Protein AF-0000000086682838 (afdb_homodimer)

Organism: NCBI:txid175570

Radius of gyration: 22.58 Å; Cα contacts (8 Å, |Δi|>4): 371; chains: 2; bounding box: 72×57×43 Å

pLDDT: mean 91.42, std 9.6, range [41.34, 98.75]

Structure (mmCIF, N/CA/C/O backbone):
data_AF-0000000086682838-model_v1
#
loop_
_entity.id
_entity.type
_entity.pdbx_description
1 polymer 'TetR family transcriptional regulator'
#
loop_
_atom_site.group_PDB
_atom_site.id
_atom_site.type_symbol
_atom_site.label_atom_id
_atom_site.label_alt_id
_atom_site.label_comp_id
_atom_site.label_asym_id
_atom_site.label_entity_id
_atom_site.label_seq_id
_atom_site.pdbx_PDB_ins_code
_atom_site.Cartn_x
_atom_site.Cartn_y
_atom_site.Cartn_z
_atom_site.occupancy
_atom_site.B_iso_or_equiv
_atom_site.auth_seq_id
_atom_site.auth_comp_id
_atom_site.auth_asym_id
_atom_site.auth_atom_id
_atom_site.pdbx_PDB_model_num
ATOM 1 N N . MET A 1 1 ? 36.656 1.869 -12.453 1 41.34 1 MET A N 1
ATOM 2 C CA . MET A 1 1 ? 37.188 0.527 -12.25 1 41.34 1 MET A CA 1
ATOM 3 C C . MET A 1 1 ? 36.344 -0.51 -13 1 41.34 1 MET A C 1
ATOM 5 O O . MET A 1 1 ? 35.125 -0.557 -12.844 1 41.34 1 MET A O 1
ATOM 9 N N . THR A 1 2 ? 36.938 -1.045 -13.992 1 46.53 2 THR A N 1
ATOM 10 C CA . THR A 1 2 ? 36.406 -2.092 -14.852 1 46.53 2 THR A CA 1
ATOM 11 C C . THR A 1 2 ? 35.812 -3.229 -14.023 1 46.53 2 THR A C 1
ATOM 13 O O . THR A 1 2 ? 36.469 -3.764 -13.133 1 46.53 2 THR A O 1
ATOM 16 N N . ILE A 1 3 ? 34.406 -3.086 -13.734 1 54.16 3 ILE A N 1
ATOM 17 C CA . ILE A 1 3 ? 33.844 -4.207 -13.008 1 54.16 3 ILE A CA 1
ATOM 18 C C . ILE A 1 3 ? 34.469 -5.516 -13.5 1 54.16 3 ILE A C 1
ATOM 20 O O . ILE A 1 3 ? 34.594 -5.719 -14.711 1 54.16 3 ILE A O 1
ATOM 24 N N . SER A 1 4 ? 35.062 -6.211 -12.586 1 58.88 4 SER A N 1
ATOM 25 C CA . SER A 1 4 ? 35.594 -7.523 -12.945 1 58.88 4 SER A CA 1
ATOM 26 C C . SER A 1 4 ? 34.531 -8.383 -13.609 1 58.88 4 SER A C 1
ATOM 28 O O . SER A 1 4 ? 33.344 -8.117 -13.461 1 58.88 4 SER A O 1
ATOM 30 N N . GLU A 1 5 ? 34.906 -9.172 -14.508 1 64.88 5 GLU A N 1
ATOM 31 C CA . GLU A 1 5 ? 34.031 -10.055 -15.273 1 64.88 5 GLU A CA 1
ATOM 32 C C . GLU A 1 5 ? 33 -10.711 -14.375 1 64.88 5 GLU A C 1
ATOM 34 O O . GLU A 1 5 ? 31.797 -10.695 -14.695 1 64.88 5 GLU A O 1
ATOM 39 N N . PRO A 1 6 ? 33.469 -11.156 -13.234 1 75.12 6 PRO A N 1
ATOM 40 C CA . PRO A 1 6 ? 32.469 -11.773 -12.352 1 75.12 6 PRO A CA 1
ATOM 41 C C . PRO A 1 6 ? 31.5 -10.766 -11.781 1 75.12 6 PRO A C 1
ATOM 43 O O . PRO A 1 6 ? 30.312 -11.078 -11.609 1 75.12 6 PRO A O 1
ATOM 46 N N . GLN A 1 7 ? 32.094 -9.633 -11.602 1 82.75 7 GLN A N 1
ATOM 47 C CA . GLN A 1 7 ? 31.203 -8.602 -11.055 1 82.75 7 GLN A CA 1
ATOM 48 C C . GLN A 1 7 ? 30.203 -8.125 -12.102 1 82.75 7 GLN A C 1
ATOM 50 O O . GLN A 1 7 ? 29.031 -7.887 -11.781 1 82.75 7 GLN A O 1
ATOM 55 N N . ALA A 1 8 ? 30.609 -8.078 -13.281 1 86.25 8 ALA A N 1
ATOM 56 C CA . ALA A 1 8 ? 29.719 -7.676 -14.367 1 86.25 8 ALA A CA 1
ATOM 57 C C . ALA A 1 8 ? 28.594 -8.688 -14.562 1 86.25 8 ALA A C 1
ATOM 59 O O . ALA A 1 8 ? 27.453 -8.312 -14.797 1 86.25 8 ALA A O 1
ATOM 60 N N . THR A 1 9 ? 28.969 -9.969 -14.438 1 89.5 9 THR A N 1
ATOM 61 C CA . THR A 1 9 ? 27.984 -11.031 -14.57 1 89.5 9 THR A CA 1
ATOM 62 C C . THR A 1 9 ? 26.969 -10.984 -13.43 1 89.5 9 THR A C 1
ATOM 64 O O . THR A 1 9 ? 25.766 -11.117 -13.656 1 89.5 9 THR A O 1
ATOM 67 N N . ARG A 1 10 ? 27.453 -10.742 -12.281 1 93.31 10 ARG A N 1
ATOM 68 C CA . ARG A 1 10 ? 26.578 -10.648 -11.117 1 93.31 10 ARG A CA 1
ATOM 69 C C . ARG A 1 10 ? 25.562 -9.523 -11.281 1 93.31 10 ARG A C 1
ATOM 71 O O . ARG A 1 10 ? 24.375 -9.711 -11 1 93.31 10 ARG A O 1
ATOM 78 N N . GLU A 1 11 ? 26.062 -8.383 -11.742 1 93.62 11 GLU A N 1
ATOM 79 C CA . GLU A 1 11 ? 25.188 -7.23 -11.945 1 93.62 11 GLU A CA 1
ATOM 80 C C . GLU A 1 11 ? 24.172 -7.5 -13.039 1 93.62 11 GLU A C 1
ATOM 82 O O . GLU A 1 11 ? 23 -7.125 -12.914 1 93.62 11 GLU A O 1
ATOM 87 N N . ALA A 1 12 ? 24.609 -8.156 -14.07 1 93.5 12 ALA A N 1
ATOM 88 C CA . ALA A 1 12 ? 23.703 -8.508 -15.156 1 93.5 12 ALA A CA 1
ATOM 89 C C . ALA A 1 12 ? 22.594 -9.438 -14.672 1 93.5 12 ALA A C 1
ATOM 91 O O . ALA A 1 12 ? 21.438 -9.305 -15.078 1 93.5 12 ALA A O 1
ATOM 92 N N . VAL A 1 13 ? 22.984 -10.32 -13.82 1 95.56 13 VAL A N 1
ATOM 93 C CA . VAL A 1 13 ? 22.031 -11.273 -13.266 1 95.56 13 VAL A CA 1
ATOM 94 C C . VAL A 1 13 ? 21.031 -10.539 -12.375 1 95.56 13 VAL A C 1
ATOM 96 O O . VAL A 1 13 ? 19.828 -10.789 -12.453 1 95.56 13 VAL A O 1
ATOM 99 N N . LEU A 1 14 ? 21.5 -9.641 -11.594 1 96.56 14 LEU A N 1
ATOM 100 C CA . LEU A 1 14 ? 20.625 -8.883 -10.703 1 96.56 14 LEU A CA 1
ATOM 101 C C . LEU A 1 14 ? 19.641 -8.031 -11.5 1 96.56 14 LEU A C 1
ATOM 103 O O . LEU A 1 14 ? 18.469 -7.945 -11.156 1 96.56 14 LEU A O 1
ATOM 107 N N . ASP A 1 15 ? 20.109 -7.438 -12.555 1 95.31 15 ASP A N 1
ATOM 108 C CA . ASP A 1 15 ? 19.266 -6.617 -13.406 1 95.31 15 ASP A CA 1
ATOM 109 C C . ASP A 1 15 ? 18.188 -7.461 -14.094 1 95.31 15 ASP A C 1
ATOM 111 O O . ASP A 1 15 ? 17.016 -7.086 -14.125 1 95.31 15 ASP A O 1
ATOM 115 N N . ALA A 1 16 ? 18.594 -8.555 -14.562 1 95.62 16 ALA A N 1
ATOM 116 C CA . ALA A 1 16 ? 17.656 -9.469 -15.219 1 95.62 16 ALA A CA 1
ATOM 117 C C . ALA A 1 16 ? 16.625 -10.008 -14.219 1 95.62 16 ALA A C 1
ATOM 119 O O . ALA A 1 16 ? 15.453 -10.164 -14.555 1 95.62 16 ALA A O 1
ATOM 120 N N . ALA A 1 17 ? 17.125 -10.297 -13.062 1 96.31 17 ALA A N 1
ATOM 121 C CA . ALA A 1 17 ? 16.266 -10.836 -12.023 1 96.31 17 ALA A CA 1
ATOM 122 C C . ALA A 1 17 ? 15.141 -9.852 -11.68 1 96.31 17 ALA A C 1
ATOM 124 O O . ALA A 1 17 ? 13.977 -10.242 -11.57 1 96.31 17 ALA A O 1
ATOM 125 N N . LEU A 1 18 ? 15.477 -8.578 -11.523 1 95.69 18 LEU A N 1
ATOM 126 C CA . LEU A 1 18 ? 14.469 -7.574 -11.234 1 95.69 18 LEU A CA 1
ATOM 127 C C . LEU A 1 18 ? 13.383 -7.566 -12.305 1 95.69 18 LEU A C 1
ATOM 129 O O . LEU A 1 18 ? 12.188 -7.586 -11.992 1 95.69 18 LEU A O 1
ATOM 133 N N . ALA A 1 19 ? 13.812 -7.613 -13.508 1 93.5 19 ALA A N 1
ATOM 134 C CA . ALA A 1 19 ? 12.883 -7.574 -14.633 1 93.5 19 ALA A CA 1
ATOM 135 C C . ALA A 1 19 ? 11.984 -8.805 -14.648 1 93.5 19 ALA A C 1
ATOM 137 O O . ALA A 1 19 ? 10.758 -8.688 -14.781 1 93.5 19 ALA A O 1
ATOM 138 N N . VAL A 1 20 ? 12.523 -9.922 -14.438 1 93.44 20 VAL A N 1
ATOM 139 C CA . VAL A 1 20 ? 11.797 -11.188 -14.516 1 93.44 20 VAL A CA 1
ATOM 140 C C . VAL A 1 20 ? 10.852 -11.32 -13.328 1 93.44 20 VAL A C 1
ATOM 142 O O . VAL A 1 20 ? 9.703 -11.742 -13.477 1 93.44 20 VAL A O 1
ATOM 145 N N . PHE A 1 21 ? 11.328 -10.953 -12.148 1 92.06 21 PHE A N 1
ATOM 146 C CA . PHE A 1 21 ? 10.508 -11.047 -10.945 1 92.06 21 PHE A CA 1
ATOM 147 C C . PHE A 1 21 ? 9.312 -10.102 -11.023 1 92.06 21 PHE A C 1
ATOM 149 O O . PHE A 1 21 ? 8.242 -10.398 -10.5 1 92.06 21 PHE A O 1
ATOM 156 N N . THR A 1 22 ? 9.484 -8.969 -11.672 1 88 22 THR A N 1
ATOM 157 C CA . THR A 1 22 ? 8.398 -8 -11.805 1 88 22 THR A CA 1
ATOM 158 C C . THR A 1 22 ? 7.414 -8.445 -12.883 1 88 22 THR A C 1
ATOM 160 O O . THR A 1 22 ? 6.199 -8.273 -12.727 1 88 22 THR A O 1
ATOM 163 N N . GLU A 1 23 ? 7.895 -9.086 -13.922 1 85.12 23 GLU A N 1
ATOM 164 C CA . GLU A 1 23 ? 7.066 -9.516 -15.047 1 85.12 23 GLU A CA 1
ATOM 165 C C . GLU A 1 23 ? 6.273 -10.773 -14.703 1 85.12 23 GLU A C 1
ATOM 167 O O . GLU A 1 23 ? 5.105 -10.898 -15.07 1 85.12 23 GLU A O 1
ATOM 172 N N . HIS A 1 24 ? 6.879 -11.742 -13.938 1 82.88 24 HIS A N 1
ATOM 173 C CA . HIS A 1 24 ? 6.289 -13.055 -13.695 1 82.88 24 HIS A CA 1
ATOM 174 C C . HIS A 1 24 ? 5.953 -13.242 -12.219 1 82.88 24 HIS A C 1
ATOM 176 O O . HIS A 1 24 ? 5.391 -14.266 -11.836 1 82.88 24 HIS A O 1
ATOM 182 N N . THR A 1 25 ? 6.25 -12.336 -11.453 1 81.69 25 THR A N 1
ATOM 183 C CA . THR A 1 25 ? 6.207 -12.445 -10 1 81.69 25 THR A CA 1
ATOM 184 C C . THR A 1 25 ? 7.383 -13.273 -9.484 1 81.69 25 THR A C 1
ATOM 186 O O . THR A 1 25 ? 7.945 -14.086 -10.219 1 81.69 25 THR A O 1
ATOM 189 N N . TYR A 1 26 ? 7.707 -13.18 -8.289 1 85.25 26 TYR A N 1
ATOM 190 C CA . TYR A 1 26 ? 8.836 -13.891 -7.68 1 85.25 26 TYR A CA 1
ATOM 191 C C . TYR A 1 26 ? 8.586 -15.391 -7.652 1 85.25 26 TYR A C 1
ATOM 193 O O . TYR A 1 26 ? 9.445 -16.172 -8.062 1 85.25 26 TYR A O 1
ATOM 201 N N . GLY A 1 27 ? 7.469 -15.727 -7.141 1 82.12 27 GLY A N 1
ATOM 202 C CA . GLY A 1 27 ? 7.137 -17.141 -7.047 1 82.12 27 GLY A CA 1
ATOM 203 C C . GLY A 1 27 ? 7.066 -17.828 -8.391 1 82.12 27 GLY A C 1
ATOM 204 O O . GLY A 1 27 ? 7.523 -18.969 -8.539 1 82.12 27 GLY A O 1
ATOM 205 N N . GLY A 1 28 ? 6.688 -17.188 -9.43 1 82.56 28 GLY A N 1
ATOM 206 C CA . GLY A 1 28 ? 6.43 -17.766 -10.734 1 82.56 28 GLY A CA 1
ATOM 207 C C . GLY A 1 28 ? 7.613 -17.656 -11.68 1 82.56 28 GLY A C 1
ATOM 208 O O . GLY A 1 28 ? 7.582 -18.203 -12.789 1 82.56 28 GLY A O 1
ATOM 209 N N . ALA A 1 29 ? 8.547 -17 -11.297 1 89.88 29 ALA A N 1
ATOM 210 C CA . ALA A 1 29 ? 9.703 -16.781 -12.164 1 89.88 29 ALA A CA 1
ATOM 211 C C . ALA A 1 29 ? 10.562 -18.031 -12.266 1 89.88 29 ALA A C 1
ATOM 213 O O . ALA A 1 29 ? 10.883 -18.656 -11.242 1 89.88 29 ALA A O 1
ATOM 214 N N . ALA A 1 30 ? 10.906 -18.406 -13.477 1 93.31 30 ALA A N 1
ATOM 215 C CA . ALA A 1 30 ? 11.758 -19.562 -13.734 1 93.31 30 ALA A CA 1
ATOM 216 C C . ALA A 1 30 ? 13.219 -19.141 -13.891 1 93.31 30 ALA A C 1
ATOM 218 O O . ALA A 1 30 ? 13.508 -18.109 -14.5 1 93.31 30 ALA A O 1
ATOM 219 N N . MET A 1 31 ? 14.047 -19.938 -13.383 1 95.06 31 MET A N 1
ATOM 220 C CA . MET A 1 31 ? 15.477 -19.641 -13.422 1 95.06 31 MET A CA 1
ATOM 221 C C . MET A 1 31 ? 16 -19.703 -14.859 1 95.06 31 MET A C 1
ATOM 223 O O . MET A 1 31 ? 16.922 -18.953 -15.211 1 95.06 31 MET A O 1
ATOM 227 N N . SER A 1 32 ? 15.414 -20.516 -15.648 1 95.88 32 SER A N 1
ATOM 228 C CA . SER A 1 32 ? 15.812 -20.609 -17.047 1 95.88 32 SER A CA 1
ATOM 229 C C . SER A 1 32 ? 15.523 -19.312 -17.797 1 95.88 32 SER A C 1
ATOM 231 O O . SER A 1 32 ? 16.328 -18.875 -18.625 1 95.88 32 SER A O 1
ATOM 233 N N . VAL A 1 33 ? 14.461 -18.719 -17.547 1 95.44 33 VAL A N 1
ATOM 234 C CA . VAL A 1 33 ? 14.078 -17.453 -18.156 1 95.44 33 VAL A CA 1
ATOM 235 C C . VAL A 1 33 ? 15.023 -16.344 -17.688 1 95.44 33 VAL A C 1
ATOM 237 O O . VAL A 1 33 ? 15.461 -15.516 -18.5 1 95.44 33 VAL A O 1
ATOM 240 N N . LEU A 1 34 ? 15.281 -16.359 -16.438 1 95.62 34 LEU A N 1
ATOM 241 C CA . LEU A 1 34 ? 16.219 -15.383 -15.867 1 95.62 34 LEU A CA 1
ATOM 242 C C . LEU A 1 34 ? 17.594 -15.5 -16.531 1 95.62 34 LEU A C 1
ATOM 244 O O . LEU A 1 34 ? 18.188 -14.484 -16.891 1 95.62 34 LEU A O 1
ATOM 248 N N . ALA A 1 35 ? 18.031 -16.719 -16.641 1 96.5 35 ALA A N 1
ATOM 249 C CA . ALA A 1 35 ? 19.344 -16.984 -17.25 1 96.5 35 ALA A CA 1
ATOM 250 C C . ALA A 1 35 ? 19.375 -16.469 -18.688 1 96.5 35 ALA A C 1
ATOM 252 O O . ALA A 1 35 ? 20.312 -15.789 -19.094 1 96.5 35 ALA A O 1
ATOM 253 N N . SER A 1 36 ? 18.359 -16.75 -19.391 1 96.56 36 SER A N 1
ATOM 254 C CA . SER A 1 36 ? 18.25 -16.297 -20.766 1 96.56 36 SER A CA 1
ATOM 255 C C . SER A 1 36 ? 18.266 -14.781 -20.859 1 96.56 36 SER A C 1
ATOM 257 O O . SER A 1 36 ? 18.984 -14.211 -21.688 1 96.56 36 SER A O 1
ATOM 259 N N . ARG A 1 37 ? 17.547 -14.117 -20.016 1 95.25 37 ARG A N 1
ATOM 260 C CA . ARG A 1 37 ? 17.469 -12.656 -20 1 95.25 37 ARG A CA 1
ATOM 261 C C . ARG A 1 37 ? 18.828 -12.047 -19.641 1 95.25 37 ARG A C 1
ATOM 263 O O . ARG A 1 37 ? 19.188 -10.984 -20.156 1 95.25 37 ARG A O 1
ATOM 270 N N . ALA A 1 38 ? 19.531 -12.68 -18.781 1 95.56 38 ALA A N 1
ATOM 271 C CA . ALA A 1 38 ? 20.828 -12.188 -18.312 1 95.56 38 ALA A CA 1
ATOM 272 C C . ALA A 1 38 ? 21.938 -12.539 -19.312 1 95.56 38 ALA A C 1
ATOM 274 O O . ALA A 1 38 ? 23.062 -12.047 -19.203 1 95.56 38 ALA A O 1
ATOM 275 N N . GLY A 1 39 ? 21.641 -13.461 -20.219 1 96 39 GLY A N 1
ATOM 276 C CA . GLY A 1 39 ? 22.625 -13.875 -21.203 1 96 39 GLY A CA 1
ATOM 277 C C . GLY A 1 39 ? 23.672 -14.82 -20.625 1 96 39 GLY A C 1
ATOM 278 O O . GLY A 1 39 ? 24.844 -14.742 -20.984 1 96 39 GLY A O 1
ATOM 279 N N . VAL A 1 40 ? 23.297 -15.578 -19.656 1 95.94 40 VAL A N 1
ATOM 280 C CA . VAL A 1 40 ? 24.219 -16.516 -19.031 1 95.94 40 VAL A CA 1
ATOM 281 C C . VAL A 1 40 ? 23.562 -17.891 -18.922 1 95.94 40 VAL A C 1
ATOM 283 O O . VAL A 1 40 ? 22.391 -18.047 -19.234 1 95.94 40 VAL A O 1
ATOM 286 N N . ALA A 1 41 ? 24.391 -18.891 -18.609 1 95.19 41 ALA A N 1
ATOM 287 C CA . ALA A 1 41 ? 23.844 -20.219 -18.328 1 95.19 41 ALA A CA 1
ATOM 288 C C . ALA A 1 41 ? 23.219 -20.281 -16.938 1 95.19 41 ALA A C 1
ATOM 290 O O . ALA A 1 41 ? 23.578 -19.5 -16.047 1 95.19 41 ALA A O 1
ATOM 291 N N . VAL A 1 42 ? 22.234 -21.156 -16.766 1 95.38 42 VAL A N 1
ATOM 292 C CA . VAL A 1 42 ? 21.578 -21.328 -15.469 1 95.38 42 VAL A CA 1
ATOM 293 C C . VAL A 1 42 ? 22.609 -21.656 -14.398 1 95.38 42 VAL A C 1
ATOM 295 O O . VAL A 1 42 ? 22.531 -21.156 -13.281 1 95.38 42 VAL A O 1
ATOM 298 N N . GLY A 1 43 ? 23.531 -22.469 -14.727 1 95.19 43 GLY A N 1
ATOM 299 C CA . GLY A 1 43 ? 24.594 -22.828 -13.797 1 95.19 43 GLY A CA 1
ATOM 300 C C . GLY A 1 43 ? 25.406 -21.641 -13.32 1 95.19 43 GLY A C 1
ATOM 301 O O . GLY A 1 43 ? 25.859 -21.609 -12.18 1 95.19 43 GLY A O 1
ATOM 302 N N . THR A 1 44 ? 25.656 -20.672 -14.188 1 94.88 44 THR A N 1
ATOM 303 C CA . THR A 1 44 ? 26.375 -19.453 -13.852 1 94.88 44 THR A CA 1
ATOM 304 C C . THR A 1 44 ? 25.641 -18.672 -12.773 1 94.88 44 THR A C 1
ATOM 306 O O . THR A 1 44 ? 26.266 -18.125 -11.859 1 94.88 44 THR A O 1
ATOM 309 N N . ILE A 1 45 ? 24.281 -18.594 -12.805 1 95.75 45 ILE A N 1
ATOM 310 C CA . ILE A 1 45 ? 23.5 -17.906 -11.789 1 95.75 45 ILE A CA 1
ATOM 311 C C . ILE A 1 45 ? 23.719 -18.562 -10.43 1 95.75 45 ILE A C 1
ATOM 313 O O . ILE A 1 45 ? 23.984 -17.875 -9.438 1 95.75 45 ILE A O 1
ATOM 317 N N . TYR A 1 46 ? 23.781 -19.891 -10.438 1 95.38 46 TYR A N 1
ATOM 318 C CA . TYR A 1 46 ? 23.859 -20.625 -9.188 1 95.38 46 TYR A CA 1
ATOM 319 C C . TYR A 1 46 ? 25.266 -20.531 -8.594 1 95.38 46 TYR A C 1
ATOM 321 O O . TYR A 1 46 ? 25.453 -20.734 -7.395 1 95.38 46 TYR A O 1
ATOM 329 N N . ARG A 1 47 ? 26.266 -20.281 -9.414 1 95.12 47 ARG A N 1
ATOM 330 C CA . ARG A 1 47 ? 27.609 -20.016 -8.906 1 95.12 47 ARG A CA 1
ATOM 331 C C . ARG A 1 47 ? 27.641 -18.75 -8.07 1 95.12 47 ARG A C 1
ATOM 333 O O . ARG A 1 47 ? 28.359 -18.672 -7.07 1 95.12 47 ARG A O 1
ATOM 340 N N . HIS A 1 48 ? 26.781 -17.781 -8.43 1 94.81 48 HIS A N 1
ATOM 341 C CA . HIS A 1 48 ? 26.766 -16.5 -7.73 1 94.81 48 HIS A CA 1
ATOM 342 C C . HIS A 1 48 ? 25.703 -16.484 -6.641 1 94.81 48 HIS A C 1
ATOM 344 O O . HIS A 1 48 ? 25.859 -15.82 -5.617 1 94.81 48 HIS A O 1
ATOM 350 N N . PHE A 1 49 ? 24.594 -17.188 -6.898 1 96.69 49 PHE A N 1
ATOM 351 C CA . PHE A 1 49 ? 23.453 -17.234 -6 1 96.69 49 PHE A CA 1
ATOM 352 C C . PHE A 1 49 ? 22.953 -18.672 -5.832 1 96.69 49 PHE A C 1
ATOM 354 O O . PHE A 1 49 ? 22.234 -19.188 -6.68 1 96.69 49 PHE A O 1
ATOM 361 N N . PRO A 1 50 ? 23.188 -19.234 -4.754 1 95.88 50 PRO A N 1
ATOM 362 C CA . PRO A 1 50 ? 23.016 -20.688 -4.57 1 95.88 50 PRO A CA 1
ATOM 363 C C . PRO A 1 50 ? 21.547 -21.109 -4.656 1 95.88 50 PRO A C 1
ATOM 365 O O . PRO A 1 50 ? 21.25 -22.297 -4.777 1 95.88 50 PRO A O 1
ATOM 368 N N . SER A 1 51 ? 20.609 -20.156 -4.594 1 95.25 51 SER A N 1
ATOM 369 C CA . SER A 1 51 ? 19.188 -20.453 -4.703 1 95.25 51 SER A CA 1
ATOM 370 C C . SER A 1 51 ? 18.406 -19.25 -5.234 1 95.25 51 SER A C 1
ATOM 372 O O . SER A 1 51 ? 18.922 -18.141 -5.258 1 95.25 51 SER A O 1
ATOM 374 N N . LYS A 1 52 ? 17.219 -19.453 -5.617 1 94.38 52 LYS A N 1
ATOM 375 C CA . LYS A 1 52 ? 16.328 -18.359 -6.02 1 94.38 52 LYS A CA 1
ATOM 376 C C . LYS A 1 52 ? 16.125 -17.375 -4.871 1 94.38 52 LYS A C 1
ATOM 378 O O . LYS A 1 52 ? 16.062 -16.156 -5.094 1 94.38 52 LYS A O 1
ATOM 383 N N . GLU A 1 53 ? 16.047 -17.969 -3.666 1 95.25 53 GLU A N 1
ATOM 384 C CA . GLU A 1 53 ? 15.859 -17.156 -2.475 1 95.25 53 GLU A CA 1
ATOM 385 C C . GLU A 1 53 ? 17.062 -16.234 -2.254 1 95.25 53 GLU A C 1
ATOM 387 O O . GLU A 1 53 ? 16.891 -15.055 -1.929 1 95.25 53 GLU A O 1
ATOM 392 N N . ALA A 1 54 ? 18.141 -16.781 -2.447 1 96.62 54 ALA A N 1
ATOM 393 C CA . ALA A 1 54 ? 19.344 -15.969 -2.299 1 96.62 54 ALA A CA 1
ATOM 394 C C . ALA A 1 54 ? 19.375 -14.844 -3.326 1 96.62 54 ALA A C 1
ATOM 396 O O . ALA A 1 54 ? 19.766 -13.719 -3.004 1 96.62 54 ALA A O 1
ATOM 397 N N . LEU A 1 55 ? 19.062 -15.172 -4.523 1 96.75 55 LEU A N 1
ATOM 398 C CA . LEU A 1 55 ? 19.016 -14.18 -5.582 1 96.75 55 LEU A CA 1
ATOM 399 C C . LEU A 1 55 ? 17.969 -13.109 -5.281 1 96.75 55 LEU A C 1
ATOM 401 O O . LEU A 1 55 ? 18.234 -11.914 -5.379 1 96.75 55 LEU A O 1
ATOM 405 N N . GLY A 1 56 ? 16.797 -13.539 -4.902 1 96.5 56 GLY A N 1
ATOM 406 C CA . GLY A 1 56 ? 15.734 -12.617 -4.535 1 96.5 56 GLY A CA 1
ATOM 407 C C . GLY A 1 56 ? 16.141 -11.656 -3.434 1 96.5 56 GLY A C 1
ATOM 408 O O . GLY A 1 56 ? 15.852 -10.461 -3.514 1 96.5 56 GLY A O 1
ATOM 409 N N . ASN A 1 57 ? 16.734 -12.188 -2.439 1 97.5 57 ASN A N 1
ATOM 410 C CA . ASN A 1 57 ? 17.203 -11.367 -1.333 1 97.5 57 ASN A CA 1
ATOM 411 C C . ASN A 1 57 ? 18.266 -10.367 -1.789 1 97.5 57 ASN A C 1
ATOM 413 O O . ASN A 1 57 ? 18.281 -9.227 -1.327 1 97.5 57 ASN A O 1
ATOM 417 N N . ALA A 1 58 ? 19.094 -10.789 -2.652 1 97.25 58 ALA A N 1
ATOM 418 C CA . ALA A 1 58 ? 20.125 -9.891 -3.17 1 97.25 58 ALA A CA 1
ATOM 419 C C . ALA A 1 58 ? 19.5 -8.734 -3.949 1 97.25 58 ALA A C 1
ATOM 421 O O . ALA A 1 58 ? 19.922 -7.582 -3.803 1 97.25 58 ALA A O 1
ATOM 422 N N . VAL A 1 59 ? 18.562 -9.023 -4.777 1 97.12 59 VAL A N 1
ATOM 423 C CA . VAL A 1 59 ? 17.844 -7.996 -5.527 1 97.12 59 VAL A CA 1
ATOM 424 C C . VAL A 1 59 ? 17.156 -7.043 -4.562 1 97.12 59 VAL A C 1
ATOM 426 O O . VAL A 1 59 ? 17.25 -5.82 -4.699 1 97.12 59 VAL A O 1
ATOM 429 N N . TYR A 1 60 ? 16.484 -7.57 -3.57 1 97.12 60 TYR A N 1
ATOM 430 C CA . TYR A 1 60 ? 15.758 -6.789 -2.576 1 97.12 60 TYR A CA 1
ATOM 431 C C . TYR A 1 60 ? 16.688 -5.836 -1.844 1 97.12 60 TYR A C 1
ATOM 433 O O . TYR A 1 60 ? 16.422 -4.629 -1.778 1 97.12 60 TYR A O 1
ATOM 441 N N . ARG A 1 61 ? 17.781 -6.359 -1.359 1 97.19 61 ARG A N 1
ATOM 442 C CA . ARG A 1 61 ? 18.719 -5.547 -0.584 1 97.19 61 ARG A CA 1
ATOM 443 C C . ARG A 1 61 ? 19.328 -4.453 -1.447 1 97.19 61 ARG A C 1
ATOM 445 O O . ARG A 1 61 ? 19.5 -3.318 -0.995 1 97.19 61 ARG A O 1
ATOM 452 N N . ARG A 1 62 ? 19.656 -4.793 -2.662 1 96.44 62 ARG A N 1
ATOM 453 C CA . ARG A 1 62 ? 20.234 -3.807 -3.57 1 96.44 62 ARG A CA 1
ATOM 454 C C . ARG A 1 62 ? 19.328 -2.592 -3.711 1 96.44 62 ARG A C 1
ATOM 456 O O . ARG A 1 62 ? 19.766 -1.454 -3.527 1 96.44 62 ARG A O 1
ATOM 463 N N . TRP A 1 63 ? 18.125 -2.859 -3.938 1 96.62 63 TRP A N 1
ATOM 464 C CA . TRP A 1 63 ? 17.219 -1.763 -4.258 1 96.62 63 TRP A CA 1
ATOM 465 C C . TRP A 1 63 ? 16.703 -1.086 -2.986 1 96.62 63 TRP A C 1
ATOM 467 O O . TRP A 1 63 ? 16.438 0.118 -2.98 1 96.62 63 TRP A O 1
ATOM 477 N N . LYS A 1 64 ? 16.609 -1.811 -1.862 1 96.56 64 LYS A N 1
ATOM 478 C CA . LYS A 1 64 ? 16.25 -1.192 -0.588 1 96.56 64 LYS A CA 1
ATOM 479 C C . LYS A 1 64 ? 17.344 -0.227 -0.123 1 96.56 64 LYS A C 1
ATOM 481 O O . LYS A 1 64 ? 17.047 0.858 0.379 1 96.56 64 LYS A O 1
ATOM 486 N N . VAL A 1 65 ? 18.562 -0.647 -0.322 1 95.19 65 VAL A N 1
ATOM 487 C CA . VAL A 1 65 ? 19.688 0.21 0.018 1 95.19 65 VAL A CA 1
ATOM 488 C C . VAL A 1 65 ? 19.672 1.465 -0.853 1 95.19 65 VAL A C 1
ATOM 490 O O . VAL A 1 65 ? 19.859 2.576 -0.355 1 95.19 65 VAL A O 1
ATOM 493 N N . GLN A 1 66 ? 19.438 1.289 -2.104 1 94.81 66 GLN A N 1
ATOM 494 C CA . GLN A 1 66 ? 19.344 2.426 -3.014 1 94.81 66 GLN A CA 1
ATOM 495 C C . GLN A 1 66 ? 18.219 3.365 -2.623 1 94.81 66 GLN A C 1
ATOM 497 O O . GLN A 1 66 ? 18.344 4.586 -2.707 1 94.81 66 GLN A O 1
ATOM 502 N N . LEU A 1 67 ? 17.094 2.801 -2.211 1 95 67 LEU A N 1
ATOM 503 C CA . LEU A 1 67 ? 15.992 3.613 -1.7 1 95 67 LEU A CA 1
ATOM 504 C C . LEU A 1 67 ? 16.453 4.449 -0.508 1 95 67 LEU A C 1
ATOM 506 O O . LEU A 1 67 ? 16.219 5.664 -0.477 1 95 67 LEU A O 1
ATOM 510 N N . GLY A 1 68 ? 17.062 3.812 0.439 1 94.12 68 GLY A N 1
ATOM 511 C CA . GLY A 1 68 ? 17.578 4.527 1.601 1 94.12 68 GLY A CA 1
ATOM 512 C C . GLY A 1 68 ? 18.5 5.68 1.239 1 94.12 68 GLY A C 1
ATOM 513 O O . GLY A 1 68 ? 18.422 6.75 1.85 1 94.12 68 GLY A O 1
ATOM 514 N N . GLU A 1 69 ? 19.281 5.418 0.195 1 91.56 69 GLU A N 1
ATOM 515 C CA . GLU A 1 69 ? 20.219 6.438 -0.259 1 91.56 69 GLU A CA 1
ATOM 516 C C . GLU A 1 69 ? 19.484 7.633 -0.863 1 91.56 69 GLU A C 1
ATOM 518 O O . GLU A 1 69 ? 19.953 8.766 -0.765 1 91.56 69 GLU A O 1
ATOM 523 N N . HIS A 1 70 ? 18.391 7.395 -1.485 1 90.44 70 HIS A N 1
ATOM 524 C CA . HIS A 1 70 ? 17.562 8.469 -2.029 1 90.44 70 HIS A CA 1
ATOM 525 C C . HIS A 1 70 ? 16.891 9.273 -0.917 1 90.44 70 HIS A C 1
ATOM 527 O O . HIS A 1 70 ? 16.594 10.453 -1.091 1 90.44 70 HIS A O 1
ATOM 533 N N . LEU A 1 71 ? 16.641 8.68 0.193 1 92.31 71 LEU A N 1
ATOM 534 C CA . LEU A 1 71 ? 15.852 9.289 1.249 1 92.31 71 LEU A CA 1
ATOM 535 C C . LEU A 1 71 ? 16.734 10.07 2.213 1 92.31 71 LEU A C 1
ATOM 537 O O . LEU A 1 71 ? 16.406 11.203 2.592 1 92.31 71 LEU A O 1
ATOM 541 N N . PHE A 1 72 ? 17.719 9.344 2.6 1 86.38 72 PHE A N 1
ATOM 542 C CA . PHE A 1 72 ? 18.469 9.883 3.727 1 86.38 72 PHE A CA 1
ATOM 543 C C . PHE A 1 72 ? 19.906 10.211 3.316 1 86.38 72 PHE A C 1
ATOM 545 O O . PHE A 1 72 ? 20.641 9.344 2.85 1 86.38 72 PHE A O 1
ATOM 552 N N . ASP A 1 73 ? 19.938 11.328 2.703 1 73.56 73 ASP A N 1
ATOM 553 C CA . ASP A 1 73 ? 21.297 11.781 2.412 1 73.56 73 ASP A CA 1
ATOM 554 C C . ASP A 1 73 ? 21.812 12.703 3.508 1 73.56 73 ASP A C 1
ATOM 556 O O . ASP A 1 73 ? 21.031 13.281 4.266 1 73.56 73 ASP A O 1
ATOM 560 N N . ASP A 1 74 ? 23.047 12.469 3.869 1 61.72 74 ASP A N 1
ATOM 561 C CA . ASP A 1 74 ? 23.766 13.133 4.957 1 61.72 74 ASP A CA 1
ATOM 562 C C . ASP A 1 74 ? 23.625 14.648 4.863 1 61.72 74 ASP A C 1
ATOM 564 O O . ASP A 1 74 ? 24.25 15.383 5.625 1 61.72 74 ASP A O 1
ATOM 568 N N . ALA A 1 75 ? 22.844 15.062 3.938 1 58.84 75 ALA A N 1
ATOM 569 C CA . ALA A 1 75 ? 22.938 16.516 3.777 1 58.84 75 ALA A CA 1
ATOM 570 C C . ALA A 1 75 ? 22.172 17.234 4.887 1 58.84 75 ALA A C 1
ATOM 572 O O . ALA A 1 75 ? 21.141 16.75 5.359 1 58.84 75 ALA A O 1
ATOM 573 N N . ASP A 1 76 ? 22.75 18.141 5.543 1 61.41 76 ASP A N 1
ATOM 574 C CA . ASP A 1 76 ? 22.188 19.094 6.496 1 61.41 76 ASP A CA 1
ATOM 575 C C . ASP A 1 76 ? 20.938 19.766 5.93 1 61.41 76 ASP A C 1
ATOM 577 O O . ASP A 1 76 ? 21 20.438 4.895 1 61.41 76 ASP A O 1
ATOM 581 N N . ALA A 1 77 ? 19.734 19.156 6.164 1 62.59 77 ALA A N 1
ATOM 582 C CA . ALA A 1 77 ? 18.562 19.625 5.426 1 62.59 77 ALA A CA 1
ATOM 583 C C . ALA A 1 77 ? 18 20.906 6.027 1 62.59 77 ALA A C 1
ATOM 585 O O . ALA A 1 77 ? 17.172 21.578 5.414 1 62.59 77 ALA A O 1
ATOM 586 N N . GLY A 1 78 ? 18.812 21.516 7.09 1 78.19 78 GLY A N 1
ATOM 587 C CA . GLY A 1 78 ? 18.172 22.734 7.598 1 78.19 78 GLY A CA 1
ATOM 588 C C . GLY A 1 78 ? 17.031 22.438 8.562 1 78.19 78 GLY A C 1
ATOM 589 O O . GLY A 1 78 ? 17.203 21.703 9.531 1 78.19 78 GLY A O 1
ATOM 590 N N . SER A 1 79 ? 15.789 22.984 8.281 1 91.44 79 SER A N 1
ATOM 591 C CA . SER A 1 79 ? 14.617 22.812 9.133 1 91.44 79 SER A CA 1
ATOM 592 C C . SER A 1 79 ? 14.008 21.422 8.969 1 91.44 79 SER A C 1
ATOM 594 O O . SER A 1 79 ? 14.305 20.719 8 1 91.44 79 SER A O 1
ATOM 596 N N . ILE A 1 80 ? 13.289 21.031 9.945 1 95.38 80 ILE A N 1
ATOM 597 C CA . ILE A 1 80 ? 12.594 19.75 9.898 1 95.38 80 ILE A CA 1
ATOM 598 C C . ILE A 1 80 ? 11.68 19.703 8.68 1 95.38 80 ILE A C 1
ATOM 600 O O . ILE A 1 80 ? 11.602 18.672 8 1 95.38 80 ILE A O 1
ATOM 604 N N . ARG A 1 81 ? 11.102 20.828 8.359 1 95.88 81 ARG A N 1
ATOM 605 C CA . ARG A 1 81 ? 10.219 20.906 7.195 1 95.88 81 ARG A CA 1
ATOM 606 C C . ARG A 1 81 ? 11 20.703 5.902 1 95.88 81 ARG A C 1
ATOM 608 O O . ARG A 1 81 ? 10.547 20 5 1 95.88 81 ARG A O 1
ATOM 615 N N . ALA A 1 82 ? 12.117 21.328 5.793 1 94.5 82 ALA A N 1
ATOM 616 C CA . ALA A 1 82 ? 12.953 21.188 4.605 1 94.5 82 ALA A CA 1
ATOM 617 C C . ALA A 1 82 ? 13.445 19.75 4.453 1 94.5 82 ALA A C 1
ATOM 619 O O . ALA A 1 82 ? 13.484 19.219 3.342 1 94.5 82 ALA A O 1
ATOM 620 N N . GLU A 1 83 ? 13.836 19.141 5.574 1 94.75 83 GLU A N 1
ATOM 621 C CA . GLU A 1 83 ? 14.281 17.75 5.547 1 94.75 83 GLU A CA 1
ATOM 622 C C . GLU A 1 83 ? 13.148 16.812 5.129 1 94.75 83 GLU A C 1
ATOM 624 O O . GLU A 1 83 ? 13.359 15.875 4.359 1 94.75 83 GLU A O 1
ATOM 629 N N . PHE A 1 84 ? 11.953 17.141 5.633 1 96.56 84 PHE A N 1
ATOM 630 C CA . PHE A 1 84 ? 10.797 16.359 5.215 1 96.56 84 PHE A CA 1
ATOM 631 C C . PHE A 1 84 ? 10.625 16.406 3.699 1 96.56 84 PHE A C 1
ATOM 633 O O . PHE A 1 84 ? 10.422 15.383 3.055 1 96.56 84 PHE A O 1
ATOM 640 N N . GLY A 1 85 ? 10.656 17.625 3.17 1 95.94 85 GLY A N 1
ATOM 641 C CA . GLY A 1 85 ? 10.523 17.797 1.73 1 95.94 85 GLY A CA 1
ATOM 642 C C . GLY A 1 85 ? 11.539 16.984 0.941 1 95.94 85 GLY A C 1
ATOM 643 O O . GLY A 1 85 ? 11.195 16.359 -0.064 1 95.94 85 GLY A O 1
ATOM 644 N N . ARG A 1 86 ? 12.766 16.953 1.384 1 94.31 86 ARG A N 1
ATOM 645 C CA . ARG A 1 86 ? 13.82 16.188 0.723 1 94.31 86 ARG A CA 1
ATOM 646 C C . ARG A 1 86 ? 13.516 14.695 0.742 1 94.31 86 ARG A C 1
ATOM 648 O O . ARG A 1 86 ? 13.672 14.016 -0.274 1 94.31 86 ARG A O 1
ATOM 655 N N . ILE A 1 87 ? 13.125 14.195 1.882 1 95.56 87 ILE A N 1
ATOM 656 C CA . ILE A 1 87 ? 12.797 12.781 2.023 1 95.56 87 ILE A CA 1
ATOM 657 C C . ILE A 1 87 ? 11.625 12.422 1.12 1 95.56 87 ILE A C 1
ATOM 659 O O . ILE A 1 87 ? 11.68 11.461 0.357 1 95.56 87 ILE A O 1
ATOM 663 N N . TRP A 1 88 ? 10.562 13.25 1.177 1 96.69 88 TRP A N 1
ATOM 664 C CA . TRP A 1 88 ? 9.352 13.031 0.398 1 96.69 88 TRP A CA 1
ATOM 665 C C . TRP A 1 88 ? 9.656 13.031 -1.096 1 96.69 88 TRP A C 1
ATOM 667 O O . TRP A 1 88 ? 9.281 12.102 -1.812 1 96.69 88 TRP A O 1
ATOM 677 N N . ARG A 1 89 ? 10.375 14.016 -1.551 1 95.19 89 ARG A N 1
ATOM 678 C CA . ARG A 1 89 ? 10.719 14.141 -2.965 1 95.19 89 ARG A CA 1
ATOM 679 C C . ARG A 1 89 ? 11.711 13.055 -3.379 1 95.19 89 ARG A C 1
ATOM 681 O O . ARG A 1 89 ? 11.742 12.641 -4.539 1 95.19 89 ARG A O 1
ATOM 688 N N . GLY A 1 90 ? 12.562 12.648 -2.414 1 94.5 90 GLY A N 1
ATOM 689 C CA . GLY A 1 90 ? 13.445 11.531 -2.668 1 94.5 90 GLY A CA 1
ATOM 690 C C . GLY A 1 90 ? 12.711 10.242 -2.982 1 94.5 90 GLY A C 1
ATOM 691 O O . GLY A 1 90 ? 13.102 9.5 -3.885 1 94.5 90 GLY A O 1
ATOM 692 N N . MET A 1 91 ? 11.648 9.961 -2.252 1 95.62 91 MET A N 1
ATOM 693 C CA . MET A 1 91 ? 10.805 8.805 -2.523 1 95.62 91 MET A CA 1
ATOM 694 C C . MET A 1 91 ? 10.195 8.883 -3.918 1 95.62 91 MET A C 1
ATOM 696 O O . MET A 1 91 ? 10.195 7.902 -4.66 1 95.62 91 MET A O 1
ATOM 700 N N . LEU A 1 92 ? 9.727 10.078 -4.258 1 94.19 92 LEU A N 1
ATOM 701 C CA . LEU A 1 92 ? 9.109 10.305 -5.562 1 94.19 92 LEU A CA 1
ATOM 702 C C . LEU A 1 92 ? 10.125 10.117 -6.684 1 94.19 92 LEU A C 1
ATOM 704 O O . LEU A 1 92 ? 9.828 9.484 -7.699 1 94.19 92 LEU A O 1
ATOM 708 N N . ARG A 1 93 ? 11.289 10.617 -6.473 1 93.44 93 ARG A N 1
ATOM 709 C CA . ARG A 1 93 ? 12.344 10.492 -7.469 1 93.44 93 ARG A CA 1
ATOM 710 C C . ARG A 1 93 ? 12.734 9.031 -7.676 1 93.44 93 ARG A C 1
ATOM 712 O O . ARG A 1 93 ? 12.945 8.594 -8.812 1 93.44 93 ARG A O 1
ATOM 719 N N . PHE A 1 94 ? 12.836 8.32 -6.613 1 95.19 94 PHE A N 1
ATOM 720 C CA . PHE A 1 94 ? 13.18 6.91 -6.707 1 95.19 94 PHE A CA 1
ATOM 721 C C . PHE A 1 94 ? 12.117 6.148 -7.496 1 95.19 94 PHE A C 1
ATOM 723 O O . PHE A 1 94 ? 12.445 5.395 -8.414 1 95.19 94 PHE A O 1
ATOM 730 N N . ALA A 1 95 ? 10.852 6.328 -7.129 1 94.38 95 ALA A N 1
ATOM 731 C CA . ALA A 1 95 ? 9.75 5.629 -7.785 1 94.38 95 ALA A CA 1
ATOM 732 C C . ALA A 1 95 ? 9.703 5.953 -9.273 1 94.38 95 ALA A C 1
ATOM 734 O O . ALA A 1 95 ? 9.414 5.078 -10.094 1 94.38 95 ALA A O 1
ATOM 735 N N . ALA A 1 96 ? 9.992 7.191 -9.633 1 91.25 96 ALA A N 1
ATOM 736 C CA . ALA A 1 96 ? 9.977 7.629 -11.023 1 91.25 96 ALA A CA 1
ATOM 737 C C . ALA A 1 96 ? 11.164 7.051 -11.789 1 91.25 96 ALA A C 1
ATOM 739 O O . ALA A 1 96 ? 11.016 6.617 -12.938 1 91.25 96 ALA A O 1
ATOM 740 N N . ALA A 1 97 ? 12.297 6.996 -11.164 1 93.69 97 ALA A N 1
ATOM 741 C CA . ALA A 1 97 ? 13.539 6.566 -11.812 1 93.69 97 ALA A CA 1
ATOM 742 C C . ALA A 1 97 ? 13.602 5.043 -11.922 1 93.69 97 ALA A C 1
ATOM 744 O O . ALA A 1 97 ? 14.172 4.508 -12.875 1 93.69 97 ALA A O 1
ATOM 745 N N . HIS A 1 98 ? 13.008 4.395 -10.945 1 94.44 98 HIS A N 1
ATOM 746 C CA . HIS A 1 98 ? 13.102 2.941 -10.867 1 94.44 98 HIS A CA 1
ATOM 747 C C . HIS A 1 98 ? 11.742 2.316 -10.594 1 94.44 98 HIS A C 1
ATOM 749 O O . HIS A 1 98 ? 11.562 1.631 -9.578 1 94.44 98 HIS A O 1
ATOM 755 N N . PRO A 1 99 ? 10.828 2.428 -11.562 1 92.12 99 PRO A N 1
ATOM 756 C CA . PRO A 1 99 ? 9.461 1.957 -11.32 1 92.12 99 PRO A CA 1
ATOM 757 C C . PRO A 1 99 ? 9.391 0.453 -11.07 1 92.12 99 PRO A C 1
ATOM 759 O O . PRO A 1 99 ? 8.602 0.001 -10.227 1 92.12 99 PRO A O 1
ATOM 762 N N . ASP A 1 100 ? 10.25 -0.315 -11.711 1 92.06 100 ASP A N 1
ATOM 763 C CA . ASP A 1 100 ? 10.242 -1.762 -11.516 1 92.06 100 ASP A CA 1
ATOM 764 C C . ASP A 1 100 ? 10.789 -2.131 -10.133 1 92.06 100 ASP A C 1
ATOM 766 O O . ASP A 1 100 ? 10.258 -3.029 -9.477 1 92.06 100 ASP A O 1
ATOM 770 N N . ALA A 1 101 ? 11.828 -1.45 -9.742 1 95.38 101 ALA A N 1
ATOM 771 C CA . ALA A 1 101 ? 12.406 -1.699 -8.422 1 95.38 101 ALA A CA 1
ATOM 772 C C . ALA A 1 101 ? 11.406 -1.351 -7.32 1 95.38 101 ALA A C 1
ATOM 774 O O . ALA A 1 101 ? 11.266 -2.096 -6.348 1 95.38 101 ALA A O 1
ATOM 775 N N . PHE A 1 102 ? 10.734 -0.246 -7.523 1 93.81 102 PHE A N 1
ATOM 776 C CA . PHE A 1 102 ? 9.734 0.178 -6.543 1 93.81 102 PHE A CA 1
ATOM 777 C C . PHE A 1 102 ? 8.609 -0.842 -6.441 1 93.81 102 PHE A C 1
ATOM 779 O O . PHE A 1 102 ? 8.219 -1.231 -5.34 1 93.81 102 PHE A O 1
ATOM 786 N N . ALA A 1 103 ? 8.125 -1.253 -7.539 1 89.56 103 ALA A N 1
ATOM 787 C CA . ALA A 1 103 ? 7.066 -2.26 -7.57 1 89.56 103 ALA A CA 1
ATOM 788 C C . ALA A 1 103 ? 7.52 -3.549 -6.891 1 89.56 103 ALA A C 1
ATOM 790 O O . ALA A 1 103 ? 6.77 -4.145 -6.113 1 89.56 103 ALA A O 1
ATOM 791 N N . PHE A 1 104 ? 8.703 -3.957 -7.191 1 92.31 104 PHE A N 1
ATOM 792 C CA . PHE A 1 104 ? 9.258 -5.172 -6.605 1 92.31 104 PHE A CA 1
ATOM 793 C C . PHE A 1 104 ? 9.352 -5.047 -5.09 1 92.31 104 PHE A C 1
ATOM 795 O O . PHE A 1 104 ? 8.945 -5.957 -4.359 1 92.31 104 PHE A O 1
ATOM 802 N N . LEU A 1 105 ? 9.844 -3.908 -4.539 1 93.75 105 LEU A N 1
ATOM 803 C CA . LEU A 1 105 ? 9.992 -3.693 -3.105 1 93.75 105 LEU A CA 1
ATOM 804 C C . LEU A 1 105 ? 8.633 -3.709 -2.41 1 93.75 105 LEU A C 1
ATOM 806 O O . LEU A 1 105 ? 8.484 -4.305 -1.34 1 93.75 105 LEU A O 1
ATOM 810 N N . GLU A 1 106 ? 7.684 -3.1 -3.029 1 88.31 106 GLU A N 1
ATOM 811 C CA . GLU A 1 106 ? 6.344 -3.037 -2.455 1 88.31 106 GLU A CA 1
ATOM 812 C C . GLU A 1 106 ? 5.715 -4.426 -2.365 1 88.31 106 GLU A C 1
ATOM 814 O O . GLU A 1 106 ? 5.09 -4.766 -1.36 1 88.31 106 GLU A O 1
ATOM 819 N N . LEU A 1 107 ? 5.953 -5.195 -3.342 1 83.31 107 LEU A N 1
ATOM 820 C CA . LEU A 1 107 ? 5.355 -6.523 -3.416 1 83.31 107 LEU A CA 1
ATOM 821 C C . LEU A 1 107 ? 6.059 -7.492 -2.469 1 83.31 107 LEU A C 1
ATOM 823 O O . LEU A 1 107 ? 5.43 -8.406 -1.931 1 83.31 107 LEU A O 1
ATOM 827 N N . GLN A 1 108 ? 7.281 -7.281 -2.23 1 84 108 GLN A N 1
ATOM 828 C CA . GLN A 1 108 ? 8.078 -8.289 -1.533 1 84 108 GLN A CA 1
ATOM 829 C C . GLN A 1 108 ? 8.289 -7.906 -0.071 1 84 108 GLN A C 1
ATOM 831 O O . GLN A 1 108 ? 8.82 -8.695 0.711 1 84 108 GLN A O 1
ATOM 836 N N . GLN A 1 109 ? 7.887 -6.758 0.293 1 76.94 109 GLN A N 1
ATOM 837 C CA . GLN A 1 109 ? 8.227 -6.219 1.606 1 76.94 109 GLN A CA 1
ATOM 838 C C . GLN A 1 109 ? 7.754 -7.148 2.721 1 76.94 109 GLN A C 1
ATOM 840 O O . GLN A 1 109 ? 8.281 -7.109 3.836 1 76.94 109 GLN A O 1
ATOM 845 N N . HIS A 1 110 ? 6.828 -7.984 2.455 1 69.5 110 HIS A N 1
ATOM 846 C CA . HIS A 1 110 ? 6.344 -8.914 3.469 1 69.5 110 HIS A CA 1
ATOM 847 C C . HIS A 1 110 ? 6.562 -10.359 3.043 1 69.5 110 HIS A C 1
ATOM 849 O O . HIS A 1 110 ? 5.914 -11.273 3.562 1 69.5 110 HIS A O 1
ATOM 855 N N . GLY A 1 111 ? 7.477 -10.5 2.191 1 74.88 111 GLY A N 1
ATOM 856 C CA . GLY A 1 111 ? 7.738 -11.836 1.689 1 74.88 111 GLY A CA 1
ATOM 857 C C . GLY A 1 111 ? 8.367 -12.75 2.723 1 74.88 111 GLY A C 1
ATOM 858 O O . GLY A 1 111 ? 9.297 -12.352 3.43 1 74.88 111 GLY A O 1
ATOM 859 N N . SER A 1 112 ? 7.883 -13.922 2.807 1 78.31 112 SER A N 1
ATOM 860 C CA . SER A 1 112 ? 8.367 -14.906 3.771 1 78.31 112 SER A CA 1
ATOM 861 C C . SER A 1 112 ? 9.773 -15.367 3.428 1 78.31 112 SER A C 1
ATOM 863 O O . SER A 1 112 ? 10.477 -15.93 4.277 1 78.31 112 SER A O 1
ATOM 865 N N . TYR A 1 113 ? 10.219 -15.156 2.268 1 85.75 113 TYR A N 1
ATOM 866 C CA . TYR A 1 113 ? 11.516 -15.641 1.828 1 85.75 113 TYR A CA 1
ATOM 867 C C . TYR A 1 113 ? 12.625 -14.664 2.203 1 85.75 113 TYR A C 1
ATOM 869 O O . TYR A 1 113 ? 13.805 -14.953 2.018 1 85.75 113 TYR A O 1
ATOM 877 N N . LEU A 1 114 ? 12.281 -13.477 2.693 1 93.69 114 LEU A N 1
ATOM 878 C CA . LEU A 1 114 ? 13.297 -12.492 3.076 1 93.69 114 LEU A CA 1
ATOM 879 C C . LEU A 1 114 ? 14.109 -12.984 4.27 1 93.69 114 LEU A C 1
ATOM 881 O O . LEU A 1 114 ? 13.539 -13.398 5.285 1 93.69 114 LEU A O 1
ATOM 885 N N . ASP A 1 115 ? 15.383 -12.977 4.109 1 95.44 115 ASP A N 1
ATOM 886 C CA . ASP A 1 115 ? 16.25 -13.469 5.176 1 95.44 115 ASP A CA 1
ATOM 887 C C . ASP A 1 115 ? 16.547 -12.367 6.195 1 95.44 115 ASP A C 1
ATOM 889 O O . ASP A 1 115 ? 16.031 -11.25 6.07 1 95.44 115 ASP A O 1
ATOM 893 N N . ALA A 1 116 ? 17.328 -12.648 7.199 1 95.69 116 ALA A N 1
ATOM 894 C CA . ALA A 1 116 ? 17.578 -11.75 8.32 1 95.69 116 ALA A CA 1
ATOM 895 C C . ALA A 1 116 ? 18.266 -10.469 7.855 1 95.69 116 ALA A C 1
ATOM 897 O O . ALA A 1 116 ? 18 -9.383 8.375 1 95.69 116 ALA A O 1
ATOM 898 N N . GLU A 1 117 ? 19.109 -10.625 6.898 1 96.5 117 GLU A N 1
ATOM 899 C CA . GLU A 1 117 ? 19.828 -9.453 6.402 1 96.5 117 GLU A CA 1
ATOM 900 C C . GLU A 1 117 ? 18.891 -8.5 5.668 1 96.5 117 GLU A C 1
ATOM 902 O O . GLU A 1 117 ? 18.984 -7.285 5.828 1 96.5 117 GLU A O 1
ATOM 907 N N . SER A 1 118 ? 18.062 -9.031 4.859 1 96.62 118 SER A N 1
ATOM 908 C CA . SER A 1 118 ? 17.062 -8.227 4.152 1 96.62 118 SER A CA 1
ATOM 909 C C . SER A 1 118 ? 16.125 -7.527 5.125 1 96.62 118 SER A C 1
ATOM 911 O O . SER A 1 118 ? 15.805 -6.352 4.953 1 96.62 118 SER A O 1
ATOM 913 N N . VAL A 1 119 ? 15.734 -8.227 6.141 1 94.44 119 VAL A N 1
ATOM 914 C CA . VAL A 1 119 ? 14.867 -7.668 7.172 1 94.44 119 VAL A CA 1
ATOM 915 C C . VAL A 1 119 ? 15.594 -6.539 7.906 1 94.44 119 VAL A C 1
ATOM 917 O O . VAL A 1 119 ? 15 -5.496 8.188 1 94.44 119 VAL A O 1
ATOM 920 N N . GLU A 1 120 ? 16.828 -6.73 8.125 1 95.5 120 GLU A N 1
ATOM 921 C CA . GLU A 1 120 ? 17.625 -5.734 8.844 1 95.5 120 GLU A CA 1
ATOM 922 C C . GLU A 1 120 ? 17.781 -4.457 8.023 1 95.5 120 GLU A C 1
ATOM 924 O O . GLU A 1 120 ? 17.734 -3.354 8.57 1 95.5 120 GLU A O 1
ATOM 929 N N . VAL A 1 121 ? 17.953 -4.566 6.727 1 95.38 121 VAL A N 1
ATOM 930 C CA . VAL A 1 121 ? 18.078 -3.396 5.863 1 95.38 121 VAL A CA 1
ATOM 931 C C . VAL A 1 121 ? 16.781 -2.594 5.902 1 95.38 121 VAL A C 1
ATOM 933 O O . VAL A 1 121 ? 16.812 -1.362 5.98 1 95.38 121 VAL A O 1
ATOM 936 N N . THR A 1 122 ? 15.719 -3.275 5.875 1 94.06 122 THR A N 1
ATOM 937 C CA . THR A 1 122 ? 14.406 -2.635 5.953 1 94.06 122 THR A CA 1
ATOM 938 C C . THR A 1 122 ? 14.234 -1.92 7.289 1 94.06 122 THR A C 1
ATOM 940 O O . THR A 1 122 ? 13.812 -0.761 7.328 1 94.06 122 THR A O 1
ATOM 943 N N . ARG A 1 123 ? 14.586 -2.592 8.328 1 92.62 123 ARG A N 1
ATOM 944 C CA . ARG A 1 123 ? 14.477 -2.039 9.672 1 92.62 123 ARG A CA 1
ATOM 945 C C . ARG A 1 123 ? 15.305 -0.767 9.812 1 92.62 123 ARG A C 1
ATOM 947 O O . ARG A 1 123 ? 14.867 0.207 10.422 1 92.62 123 ARG A O 1
ATOM 954 N N . ARG A 1 124 ? 16.453 -0.72 9.234 1 94.31 124 ARG A N 1
ATOM 955 C CA . ARG A 1 124 ? 17.328 0.437 9.312 1 94.31 124 ARG A CA 1
ATOM 956 C C . ARG A 1 124 ? 16.703 1.654 8.641 1 94.31 124 ARG A C 1
ATOM 958 O O . ARG A 1 124 ? 16.797 2.771 9.156 1 94.31 124 ARG A O 1
ATOM 965 N N . ILE A 1 125 ? 16.125 1.424 7.566 1 93.88 125 ILE A N 1
ATOM 966 C CA . ILE A 1 125 ? 15.484 2.516 6.836 1 93.88 125 ILE A CA 1
ATOM 967 C C . ILE A 1 125 ? 14.281 3.029 7.613 1 93.88 125 ILE A C 1
ATOM 969 O O . ILE A 1 125 ? 14.078 4.238 7.742 1 93.88 125 ILE A O 1
ATOM 973 N N . GLU A 1 126 ? 13.477 2.098 8.148 1 92.5 126 GLU A N 1
ATOM 974 C CA . GLU A 1 126 ? 12.328 2.469 8.969 1 92.5 126 GLU A CA 1
ATOM 975 C C . GLU A 1 126 ? 12.766 3.227 10.219 1 92.5 126 GLU A C 1
ATOM 977 O O . GLU A 1 126 ? 12.133 4.203 10.617 1 92.5 126 GLU A O 1
ATOM 982 N N . GLN A 1 127 ? 13.836 2.801 10.773 1 94.12 127 GLN A N 1
ATOM 983 C CA . GLN A 1 127 ? 14.359 3.441 11.969 1 94.12 127 GLN A CA 1
ATOM 984 C C . GLN A 1 127 ? 14.883 4.844 11.664 1 94.12 127 GLN A C 1
ATOM 986 O O . GLN A 1 127 ? 14.773 5.75 12.492 1 94.12 127 GLN A O 1
ATOM 991 N N . ALA A 1 128 ? 15.469 4.965 10.516 1 94.38 128 ALA A N 1
ATOM 992 C CA . ALA A 1 128 ? 15.914 6.297 10.109 1 94.38 128 ALA A CA 1
ATOM 993 C C . ALA A 1 128 ? 14.734 7.25 9.984 1 94.38 128 ALA A C 1
ATOM 995 O O . ALA A 1 128 ? 14.82 8.414 10.383 1 94.38 128 ALA A O 1
ATOM 996 N N . GLY A 1 129 ? 13.656 6.785 9.438 1 96 129 GLY A N 1
ATOM 997 C CA . GLY A 1 129 ? 12.43 7.57 9.391 1 96 129 GLY A CA 1
ATOM 998 C C . GLY A 1 129 ? 11.891 7.922 10.758 1 96 129 GLY A C 1
ATOM 999 O O . GLY A 1 129 ? 11.508 9.07 11.008 1 96 129 GLY A O 1
ATOM 1000 N N . ALA A 1 130 ? 11.883 6.93 11.633 1 96.81 130 ALA A N 1
ATOM 1001 C CA . ALA A 1 130 ? 11.414 7.152 12.992 1 96.81 130 ALA A CA 1
ATOM 1002 C C . ALA A 1 130 ? 12.297 8.156 13.719 1 96.81 130 ALA A C 1
ATOM 1004 O O . ALA A 1 130 ? 11.805 9 14.477 1 96.81 130 ALA A O 1
ATOM 1005 N N . ALA A 1 131 ? 13.555 8.055 13.492 1 95.5 131 ALA A N 1
ATOM 1006 C CA . ALA A 1 131 ? 14.5 8.977 14.109 1 95.5 131 ALA A CA 1
ATOM 1007 C C . ALA A 1 131 ? 14.258 10.414 13.641 1 95.5 131 ALA A C 1
ATOM 1009 O O . ALA A 1 131 ? 14.367 11.359 14.422 1 95.5 131 ALA A O 1
ATOM 1010 N N . PHE A 1 132 ? 13.984 10.539 12.383 1 95.56 132 PHE A N 1
ATOM 1011 C CA . PHE A 1 132 ? 13.617 11.844 11.844 1 95.56 132 PHE A CA 1
ATOM 1012 C C . PHE A 1 132 ? 12.398 12.406 12.57 1 95.56 132 PHE A C 1
ATOM 1014 O O . PHE A 1 132 ? 12.398 13.57 12.977 1 95.56 132 PHE A O 1
ATOM 1021 N N . VAL A 1 133 ? 11.367 11.617 12.773 1 97.69 133 VAL A N 1
ATOM 1022 C CA . VAL A 1 133 ? 10.141 12.031 13.445 1 97.69 133 VAL A CA 1
ATOM 1023 C C . VAL A 1 133 ? 10.445 12.422 14.883 1 97.69 133 VAL A C 1
ATOM 1025 O O . VAL A 1 133 ? 9.992 13.469 15.359 1 97.69 133 VAL A O 1
ATOM 1028 N N . VAL A 1 134 ? 11.234 11.648 15.539 1 97.62 134 VAL A N 1
ATOM 1029 C CA . VAL A 1 134 ? 11.578 11.898 16.938 1 97.62 134 VAL A CA 1
ATOM 1030 C C . VAL A 1 134 ? 12.305 13.234 17.062 1 97.62 134 VAL A C 1
ATOM 1032 O O . VAL A 1 134 ? 12.016 14.023 17.953 1 97.62 134 VAL A O 1
ATOM 1035 N N . ARG A 1 135 ? 13.242 13.469 16.188 1 95.94 135 ARG A N 1
ATOM 1036 C CA . ARG A 1 135 ? 13.945 14.75 16.188 1 95.94 135 ARG A CA 1
ATOM 1037 C C . ARG A 1 135 ? 12.961 15.906 16.016 1 95.94 135 ARG A C 1
ATOM 1039 O O . ARG A 1 135 ? 13.07 16.922 16.719 1 95.94 135 ARG A O 1
ATOM 1046 N N . GLY A 1 136 ? 12.039 15.766 15.078 1 97.19 136 GLY A N 1
ATOM 1047 C CA . GLY A 1 136 ? 11.023 16.797 14.875 1 97.19 136 GLY A CA 1
ATOM 1048 C C . GLY A 1 136 ? 10.117 16.969 16.078 1 97.19 136 GLY A C 1
ATOM 1049 O O . GLY A 1 136 ? 9.633 18.078 16.328 1 97.19 136 GLY A O 1
ATOM 1050 N N . GLN A 1 137 ? 9.828 15.875 16.781 1 98 137 GLN A N 1
ATOM 1051 C CA . GLN A 1 137 ? 9.023 15.953 18 1 98 137 GLN A CA 1
ATOM 1052 C C . GLN A 1 137 ? 9.773 16.672 19.109 1 98 137 GLN A C 1
ATOM 1054 O O . GLN A 1 137 ? 9.188 17.469 19.844 1 98 137 GLN A O 1
ATOM 1059 N N . GLN A 1 138 ? 11.016 16.438 19.172 1 96.62 138 GLN A N 1
ATOM 1060 C CA . GLN A 1 138 ? 11.844 17.078 20.188 1 96.62 138 GLN A CA 1
ATOM 1061 C C . GLN A 1 138 ? 11.898 18.578 19.984 1 96.62 138 GLN A C 1
ATOM 1063 O O . GLN A 1 138 ? 11.969 19.344 20.953 1 96.62 138 GLN A O 1
ATOM 1068 N N . THR A 1 139 ? 11.852 19.062 18.75 1 95 139 THR A N 1
ATOM 1069 C CA . THR A 1 139 ? 11.906 20.484 18.438 1 95 139 THR A CA 1
ATOM 1070 C C . THR A 1 139 ? 10.5 21.094 18.453 1 95 139 THR A C 1
ATOM 1072 O O . THR A 1 139 ? 10.344 22.297 18.312 1 95 139 THR A O 1
ATOM 1075 N N . GLY A 1 140 ? 9.508 20.297 18.516 1 96.5 140 GLY A N 1
ATOM 1076 C CA . GLY A 1 140 ? 8.125 20.75 18.562 1 96.5 140 GLY A CA 1
ATOM 1077 C C . GLY A 1 140 ? 7.527 21 17.188 1 96.5 140 GLY A C 1
ATOM 1078 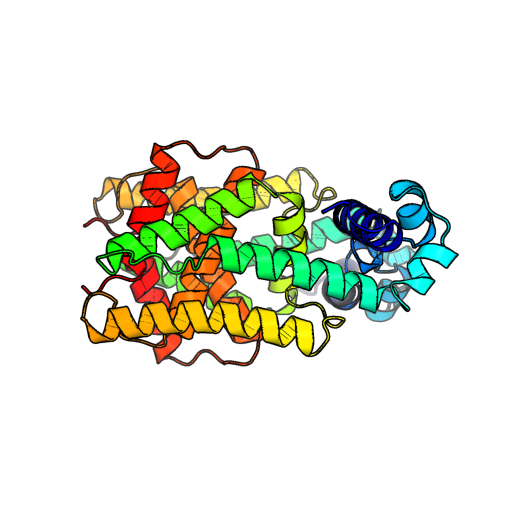O O . GLY A 1 140 ? 6.43 21.547 17.078 1 96.5 140 GLY A O 1
ATOM 1079 N N . GLU A 1 141 ? 8.203 20.578 16.172 1 97.06 141 GLU A N 1
ATOM 1080 C CA . GLU A 1 141 ? 7.746 20.812 14.812 1 97.06 141 GLU A CA 1
ATOM 1081 C C . GLU A 1 141 ? 6.844 19.688 14.328 1 97.06 141 GLU A C 1
ATOM 1083 O O . GLU A 1 141 ? 6.008 19.891 13.445 1 97.06 141 GLU A O 1
ATOM 1088 N N . ILE A 1 142 ? 7.062 18.5 14.867 1 98.25 142 ILE A N 1
ATOM 1089 C CA . ILE A 1 142 ? 6.23 17.359 14.531 1 98.25 142 ILE A CA 1
ATOM 1090 C C . ILE A 1 142 ? 5.359 16.984 15.727 1 98.25 142 ILE A C 1
ATOM 1092 O O . ILE A 1 142 ? 5.816 17.031 16.875 1 98.25 142 ILE A O 1
ATOM 1096 N N . ARG A 1 143 ? 4.18 16.656 15.484 1 98.31 143 ARG A N 1
ATOM 1097 C CA . ARG A 1 143 ? 3.195 16.344 16.516 1 98.31 143 ARG A CA 1
ATOM 1098 C C . ARG A 1 143 ? 3.664 15.172 17.375 1 98.31 143 ARG A C 1
ATOM 1100 O O . ARG A 1 143 ? 4.414 14.312 16.906 1 98.31 143 ARG A O 1
ATOM 1107 N N . ASP A 1 144 ? 3.115 15.141 18.578 1 97.69 144 ASP A N 1
ATOM 1108 C CA . ASP A 1 144 ? 3.391 14.023 19.484 1 97.69 144 ASP A CA 1
ATOM 1109 C C . ASP A 1 144 ? 2.682 12.758 19.016 1 97.69 144 ASP A C 1
ATOM 1111 O O . ASP A 1 144 ? 1.714 12.82 18.25 1 97.69 144 ASP A O 1
ATOM 1115 N N . GLY A 1 145 ? 3.225 11.594 19.578 1 97.25 145 GLY A N 1
ATOM 1116 C CA . GLY A 1 145 ? 2.674 10.289 19.234 1 97.25 145 GLY A CA 1
ATOM 1117 C C . GLY A 1 145 ? 3.729 9.297 18.781 1 97.25 145 GLY A C 1
ATOM 1118 O O . GLY A 1 145 ? 4.902 9.648 18.656 1 97.25 145 GLY A O 1
ATOM 1119 N N . ASP A 1 146 ? 3.295 8.109 18.578 1 96.88 146 ASP A N 1
ATOM 1120 C CA . ASP A 1 146 ? 4.203 7.023 18.234 1 96.88 146 ASP A CA 1
ATOM 1121 C C . ASP A 1 146 ? 4.859 7.273 16.875 1 96.88 146 ASP A C 1
ATOM 1123 O O . ASP A 1 146 ? 4.18 7.293 15.844 1 96.88 146 ASP A O 1
ATOM 1127 N N . PRO A 1 147 ? 6.188 7.438 16.828 1 97.31 147 PRO A N 1
ATOM 1128 C CA . PRO A 1 147 ? 6.879 7.715 15.57 1 97.31 147 PRO A CA 1
ATOM 1129 C C . PRO A 1 147 ? 6.633 6.641 14.508 1 97.31 147 PRO A C 1
ATOM 1131 O O . PRO A 1 147 ? 6.559 6.949 13.32 1 97.31 147 PRO A O 1
ATOM 1134 N N . ALA A 1 148 ? 6.527 5.406 14.922 1 95.38 148 ALA A N 1
ATOM 1135 C CA . ALA A 1 148 ? 6.324 4.312 13.977 1 95.38 148 ALA A CA 1
ATOM 1136 C C . ALA A 1 148 ? 4.992 4.461 13.242 1 95.38 148 ALA A C 1
ATOM 1138 O O . ALA A 1 148 ? 4.898 4.176 12.047 1 95.38 148 ALA A O 1
ATOM 1139 N N . VAL A 1 149 ? 3.971 4.902 13.945 1 96.88 149 VAL A N 1
ATOM 1140 C CA . VAL A 1 149 ? 2.66 5.121 13.344 1 96.88 149 VAL A CA 1
ATOM 1141 C C . VAL A 1 149 ? 2.74 6.262 12.336 1 96.88 149 VAL A C 1
ATOM 1143 O O . VAL A 1 149 ? 2.234 6.145 11.219 1 96.88 149 VAL A O 1
ATOM 1146 N N . LEU A 1 150 ? 3.414 7.312 12.719 1 98.31 150 LEU A N 1
ATOM 1147 C CA . LEU A 1 150 ? 3.521 8.469 11.836 1 98.31 150 LEU A CA 1
ATOM 1148 C C . LEU A 1 150 ? 4.305 8.117 10.578 1 98.31 150 LEU A C 1
ATOM 1150 O O . LEU A 1 150 ? 3.936 8.539 9.477 1 98.31 150 LEU A O 1
ATOM 1154 N N . VAL A 1 151 ? 5.352 7.316 10.711 1 97.25 151 VAL A N 1
ATOM 1155 C CA . VAL A 1 151 ? 6.129 6.867 9.562 1 97.25 151 VAL A CA 1
ATOM 1156 C C . VAL A 1 151 ? 5.258 6.004 8.648 1 97.25 151 VAL A C 1
ATOM 1158 O O . VAL A 1 151 ? 5.281 6.164 7.426 1 97.25 151 VAL A O 1
ATOM 1161 N N . ALA A 1 152 ? 4.504 5.117 9.219 1 95.94 152 ALA A N 1
ATOM 1162 C CA . ALA A 1 152 ? 3.631 4.227 8.453 1 95.94 152 ALA A CA 1
ATOM 1163 C C . ALA A 1 152 ? 2.598 5.023 7.66 1 95.94 152 ALA A C 1
ATOM 1165 O O . ALA A 1 152 ? 2.328 4.711 6.5 1 95.94 152 ALA A O 1
ATOM 1166 N N . LEU A 1 153 ? 2.033 6.02 8.289 1 98.06 153 LEU A N 1
ATOM 1167 C CA . LEU A 1 153 ? 1.042 6.863 7.625 1 98.06 153 LEU A CA 1
ATOM 1168 C C . LEU A 1 153 ? 1.66 7.605 6.445 1 98.06 153 LEU A C 1
ATOM 1170 O O . LEU A 1 153 ? 1.076 7.652 5.359 1 98.06 153 LEU A O 1
ATOM 1174 N N . VAL A 1 154 ? 2.861 8.164 6.629 1 98.38 154 VAL A N 1
ATOM 1175 C CA . VAL A 1 154 ? 3.535 8.922 5.578 1 98.38 154 VAL A CA 1
ATOM 1176 C C . VAL A 1 154 ? 3.867 8 4.406 1 98.38 154 VAL A C 1
ATOM 1178 O O . VAL A 1 154 ? 3.592 8.336 3.252 1 98.38 154 VAL A O 1
ATOM 1181 N N . TYR A 1 155 ? 4.449 6.914 4.727 1 96.25 155 TYR A N 1
ATOM 1182 C CA . TYR A 1 155 ? 4.816 5.969 3.682 1 96.25 155 TYR A CA 1
ATOM 1183 C C . TYR A 1 155 ? 3.58 5.477 2.936 1 96.25 155 TYR A C 1
ATOM 1185 O O . TYR A 1 155 ? 3.586 5.383 1.706 1 96.25 155 TYR A O 1
ATOM 1193 N N . GLY A 1 156 ? 2.57 5.117 3.676 1 96.25 156 GLY A N 1
ATOM 1194 C CA . GLY A 1 156 ? 1.318 4.719 3.053 1 96.25 156 GLY A CA 1
ATOM 1195 C C . GLY A 1 156 ? 0.758 5.77 2.113 1 96.25 156 GLY A C 1
ATOM 1196 O O . GLY A 1 156 ? 0.331 5.449 1.001 1 96.25 156 GLY A O 1
ATOM 1197 N N . ALA A 1 157 ? 0.742 6.977 2.57 1 98.06 157 ALA A N 1
ATOM 1198 C CA . ALA A 1 157 ? 0.274 8.078 1.731 1 98.06 157 ALA A CA 1
ATOM 1199 C C . ALA A 1 157 ? 1.078 8.156 0.436 1 98.06 157 ALA A C 1
ATOM 1201 O O . ALA A 1 157 ? 0.513 8.359 -0.64 1 98.06 157 ALA A O 1
ATOM 1202 N N . PHE A 1 158 ? 2.35 7.973 0.548 1 97.12 158 PHE A N 1
ATOM 1203 C CA . PHE A 1 158 ? 3.215 7.961 -0.625 1 97.12 158 PHE A CA 1
ATOM 1204 C C . PHE A 1 158 ? 2.826 6.832 -1.573 1 97.12 158 PHE A C 1
ATOM 1206 O O . PHE A 1 158 ? 2.721 7.039 -2.783 1 97.12 158 PHE A O 1
ATOM 1213 N N . VAL A 1 159 ? 2.668 5.68 -1.026 1 94.5 159 VAL A N 1
ATOM 1214 C CA . VAL A 1 159 ? 2.307 4.527 -1.844 1 94.5 159 VAL A CA 1
ATOM 1215 C C . VAL A 1 159 ? 0.978 4.789 -2.549 1 94.5 159 VAL A C 1
ATOM 1217 O O . VAL A 1 159 ? 0.825 4.48 -3.734 1 94.5 159 VAL A O 1
ATOM 1220 N N . GLY A 1 160 ? 0.027 5.32 -1.835 1 94.06 160 GLY A N 1
ATOM 1221 C CA . GLY A 1 160 ? -1.242 5.695 -2.438 1 94.06 160 GLY A CA 1
ATOM 1222 C C . GLY A 1 160 ? -1.091 6.676 -3.584 1 94.06 160 GLY A C 1
ATOM 1223 O O . GLY A 1 160 ? -1.729 6.523 -4.629 1 94.06 160 GLY A O 1
ATOM 1224 N N . LEU A 1 161 ? -0.262 7.664 -3.412 1 95.56 161 LEU A N 1
ATOM 1225 C CA . LEU A 1 161 ? 0.004 8.656 -4.449 1 95.56 161 LEU A CA 1
ATOM 1226 C C . LEU A 1 161 ? 0.666 8 -5.66 1 95.56 161 LEU A C 1
ATOM 1228 O O . LEU A 1 161 ? 0.277 8.266 -6.801 1 95.56 161 LEU A O 1
ATOM 1232 N N . ALA A 1 162 ? 1.61 7.168 -5.391 1 92.19 162 ALA A N 1
ATOM 1233 C CA . ALA A 1 162 ? 2.332 6.48 -6.457 1 92.19 162 ALA A CA 1
ATOM 1234 C C . ALA A 1 162 ? 1.394 5.59 -7.27 1 92.19 162 ALA A C 1
ATOM 1236 O O . ALA A 1 162 ? 1.554 5.449 -8.484 1 92.19 162 ALA A O 1
ATOM 1237 N N . ALA A 1 163 ? 0.491 5.004 -6.59 1 87.25 163 ALA A N 1
ATOM 1238 C CA . ALA A 1 163 ? -0.486 4.156 -7.27 1 87.25 163 ALA A CA 1
ATOM 1239 C C . ALA A 1 163 ? -1.341 4.973 -8.234 1 87.25 163 ALA A C 1
ATOM 1241 O O . ALA A 1 163 ? -1.701 4.492 -9.312 1 87.25 163 ALA A O 1
ATOM 1242 N N . THR A 1 164 ? -1.68 6.168 -7.871 1 86.44 164 THR A N 1
ATOM 1243 C CA . THR A 1 164 ? -2.43 7.066 -8.742 1 86.44 164 THR A CA 1
ATOM 1244 C C . THR A 1 164 ? -1.645 7.363 -10.016 1 86.44 164 THR A C 1
ATOM 1246 O O . THR A 1 164 ? -2.211 7.383 -11.109 1 86.44 164 THR A O 1
ATOM 1249 N N . ASP A 1 165 ? -0.402 7.582 -9.852 1 85.44 165 ASP A N 1
ATOM 1250 C CA . ASP A 1 165 ? 0.463 7.844 -11 1 85.44 165 ASP A CA 1
ATOM 1251 C C . ASP A 1 165 ? 0.519 6.637 -11.93 1 85.44 165 ASP A C 1
ATOM 1253 O O . ASP A 1 165 ? 0.432 6.785 -13.156 1 85.44 165 ASP A O 1
ATOM 1257 N N . ARG A 1 166 ? 0.572 5.484 -11.383 1 79.69 166 ARG A N 1
ATOM 1258 C CA . ARG A 1 166 ? 0.666 4.246 -12.148 1 79.69 166 ARG A CA 1
ATOM 1259 C C . ARG A 1 166 ? -0.624 3.977 -12.914 1 79.69 166 ARG A C 1
ATOM 1261 O O . ARG A 1 166 ? -0.598 3.381 -14 1 79.69 166 ARG A O 1
ATOM 1268 N N . ALA A 1 167 ? -1.706 4.434 -12.336 1 78.38 167 ALA A N 1
ATOM 1269 C CA . ALA A 1 167 ? -3.008 4.219 -12.969 1 78.38 167 ALA A CA 1
ATOM 1270 C C . ALA A 1 167 ? -3.221 5.18 -14.133 1 78.38 167 ALA A C 1
ATOM 1272 O O . ALA A 1 167 ? -4.238 5.105 -14.828 1 78.38 167 ALA A O 1
ATOM 1273 N N . GLY A 1 168 ? -2.264 6.074 -14.375 1 78.5 168 GLY A N 1
ATOM 1274 C CA . GLY A 1 168 ? -2.293 6.902 -15.57 1 78.5 168 GLY A CA 1
ATOM 1275 C C . GLY A 1 168 ? -2.85 8.289 -15.32 1 78.5 168 GLY A C 1
ATOM 1276 O O . GLY A 1 168 ? -3.004 9.078 -16.25 1 78.5 168 GLY A O 1
ATOM 1277 N N . ALA A 1 169 ? -3.295 8.547 -14.141 1 79.19 169 ALA A N 1
ATOM 1278 C CA . ALA A 1 169 ? -3.846 9.875 -13.875 1 79.19 169 ALA A CA 1
ATOM 1279 C C . ALA A 1 169 ? -2.771 10.945 -14.008 1 79.19 169 ALA A C 1
ATOM 1281 O O . ALA A 1 169 ? -3.074 12.102 -14.312 1 79.19 169 ALA A O 1
ATOM 1282 N N . GLY A 1 170 ? -1.485 10.555 -13.914 1 84.81 170 GLY A N 1
ATOM 1283 C CA . GLY A 1 170 ? -0.378 11.492 -13.984 1 84.81 170 GLY A CA 1
ATOM 1284 C C . GLY A 1 170 ? -0.267 12.383 -12.758 1 84.81 170 GLY A C 1
ATOM 1285 O O . GLY A 1 170 ? -1.271 12.68 -12.109 1 84.81 170 GLY A O 1
ATOM 1286 N N . LEU A 1 171 ? 0.912 12.797 -12.359 1 91.31 171 LEU A N 1
ATOM 1287 C CA . LEU A 1 171 ? 1.162 13.719 -11.258 1 91.31 171 LEU A CA 1
ATOM 1288 C C . LEU A 1 171 ? 1.88 14.969 -11.75 1 91.31 171 LEU A C 1
ATOM 1290 O O . LEU A 1 171 ? 3.088 14.945 -11.992 1 91.31 171 LEU A O 1
ATOM 1294 N N . ASP A 1 172 ? 1.06 16.016 -11.938 1 92.94 172 ASP A N 1
ATOM 1295 C CA . ASP A 1 172 ? 1.692 17.281 -12.281 1 92.94 172 ASP A CA 1
ATOM 1296 C C . ASP A 1 172 ? 2.203 18 -11.039 1 92.94 172 ASP A C 1
ATOM 1298 O O . ASP A 1 172 ? 2.072 17.484 -9.922 1 92.94 172 ASP A O 1
ATOM 1302 N N . GLU A 1 173 ? 2.832 19.156 -11.273 1 94.38 173 GLU A N 1
ATOM 1303 C CA . GLU A 1 173 ? 3.465 19.891 -10.18 1 94.38 173 GLU A CA 1
ATOM 1304 C C . GLU A 1 173 ? 2.445 20.281 -9.109 1 94.38 173 GLU A C 1
ATOM 1306 O O . GLU A 1 173 ? 2.746 20.266 -7.918 1 94.38 173 GLU A O 1
ATOM 1311 N N . GLY A 1 174 ? 1.297 20.656 -9.547 1 95.56 174 GLY A N 1
ATOM 1312 C CA . GLY A 1 174 ? 0.253 21.031 -8.609 1 95.56 174 GLY A CA 1
ATOM 1313 C C . GLY A 1 174 ? -0.157 19.891 -7.695 1 95.56 174 GLY A C 1
ATOM 1314 O O . GLY A 1 174 ? -0.297 20.062 -6.484 1 95.56 174 GLY A O 1
ATOM 1315 N N . ARG A 1 175 ? -0.346 18.734 -8.266 1 96.19 175 ARG A N 1
ATOM 1316 C CA . ARG A 1 175 ? -0.709 17.547 -7.508 1 96.19 175 ARG A CA 1
ATOM 1317 C C . ARG A 1 175 ? 0.411 17.141 -6.555 1 96.19 175 ARG A C 1
ATOM 1319 O O . ARG A 1 175 ? 0.153 16.734 -5.418 1 96.19 175 ARG A O 1
ATOM 1326 N N . LEU A 1 176 ? 1.648 17.234 -7.012 1 96.69 176 LEU A N 1
ATOM 1327 C CA . LEU A 1 176 ? 2.799 16.875 -6.188 1 96.69 176 LEU A CA 1
ATOM 1328 C C . LEU A 1 176 ? 2.939 17.828 -5.008 1 96.69 176 LEU A C 1
ATOM 1330 O O . LEU A 1 176 ? 3.221 17.406 -3.887 1 96.69 176 LEU A O 1
ATOM 1334 N N . GLN A 1 177 ? 2.789 19.109 -5.238 1 97.31 177 GLN A N 1
ATOM 1335 C CA . GLN A 1 177 ? 2.861 20.109 -4.176 1 97.31 177 GLN A CA 1
ATOM 1336 C C . GLN A 1 177 ? 1.736 19.922 -3.164 1 97.31 177 GLN A C 1
ATOM 1338 O O . GLN A 1 177 ? 1.955 20.031 -1.955 1 97.31 177 GLN A O 1
ATOM 1343 N N . LEU A 1 178 ? 0.559 19.625 -3.688 1 97.5 178 LEU A N 1
ATOM 1344 C CA . LEU A 1 178 ? -0.571 19.328 -2.814 1 97.5 178 LEU A CA 1
ATOM 1345 C C . LEU A 1 178 ? -0.246 18.172 -1.872 1 97.5 178 LEU A C 1
ATOM 1347 O O . LEU A 1 178 ? -0.483 18.266 -0.666 1 97.5 178 LEU A O 1
ATOM 1351 N N . ALA A 1 179 ? 0.227 17.109 -2.436 1 98.25 179 ALA A N 1
ATOM 1352 C CA . ALA A 1 179 ? 0.52 15.898 -1.662 1 98.25 179 ALA A CA 1
ATOM 1353 C C . ALA A 1 179 ? 1.552 16.188 -0.575 1 98.25 179 ALA A C 1
ATOM 1355 O O . ALA A 1 179 ? 1.371 15.789 0.58 1 98.25 179 ALA A O 1
ATOM 1356 N N . GLU A 1 180 ? 2.65 16.891 -0.965 1 98.19 180 GLU A N 1
ATOM 1357 C CA . GLU A 1 180 ? 3.699 17.188 0.006 1 98.19 180 GLU A CA 1
ATOM 1358 C C . GLU A 1 180 ? 3.168 18.047 1.148 1 98.19 180 GLU A C 1
ATOM 1360 O O . GLU A 1 180 ? 3.432 17.766 2.318 1 98.19 180 GLU A O 1
ATOM 1365 N N . ASP A 1 181 ? 2.42 19.109 0.825 1 98.06 181 ASP A N 1
ATOM 1366 C CA . ASP A 1 181 ? 1.872 20.016 1.834 1 98.06 181 ASP A CA 1
ATOM 1367 C C . ASP A 1 181 ? 0.886 19.281 2.744 1 98.06 181 ASP A C 1
ATOM 1369 O O . ASP A 1 181 ? 0.9 19.469 3.963 1 98.06 181 ASP A O 1
ATOM 1373 N N . ALA A 1 182 ? 0.042 18.484 2.121 1 98.44 182 ALA A N 1
ATOM 1374 C CA . ALA A 1 182 ? -0.964 17.734 2.877 1 98.44 182 ALA A CA 1
ATOM 1375 C C . ALA A 1 182 ? -0.309 16.766 3.854 1 98.44 182 ALA A C 1
ATOM 1377 O O . ALA A 1 182 ? -0.683 16.703 5.027 1 98.44 182 ALA A O 1
ATOM 1378 N N . VAL A 1 183 ? 0.655 15.977 3.389 1 98.75 183 VAL A N 1
ATOM 1379 C CA . VAL A 1 183 ? 1.288 14.961 4.23 1 98.75 183 VAL A CA 1
ATOM 1380 C C . VAL A 1 183 ? 2.123 15.648 5.316 1 98.75 183 VAL A C 1
ATOM 1382 O O . VAL A 1 183 ? 2.201 15.156 6.445 1 98.75 183 VAL A O 1
ATOM 1385 N N . TRP A 1 184 ? 2.744 16.797 4.973 1 98.31 184 TRP A N 1
ATOM 1386 C CA . TRP A 1 184 ? 3.428 17.547 6.023 1 98.31 184 TRP A CA 1
ATOM 1387 C C . TRP A 1 184 ? 2.453 17.953 7.121 1 98.31 184 TRP A C 1
ATOM 1389 O O . TRP A 1 184 ? 2.775 17.875 8.312 1 98.31 184 TRP A O 1
ATOM 1399 N N . ASP A 1 185 ? 1.294 18.422 6.785 1 98.06 185 ASP A N 1
ATOM 1400 C CA . ASP A 1 185 ? 0.303 18.859 7.762 1 98.06 185 ASP A CA 1
ATOM 1401 C C . ASP A 1 185 ? -0.174 17.688 8.617 1 98.06 185 ASP A C 1
ATOM 1403 O O . ASP A 1 185 ? -0.589 17.875 9.766 1 98.06 185 ASP A O 1
ATOM 1407 N N . MET A 1 186 ? -0.129 16.516 8.039 1 98.31 186 MET A N 1
ATOM 1408 C CA . MET A 1 186 ? -0.401 15.297 8.805 1 98.31 186 MET A CA 1
ATOM 1409 C C . MET A 1 186 ? 0.602 15.133 9.938 1 98.31 186 MET A C 1
ATOM 1411 O O . MET A 1 186 ? 0.25 14.656 11.016 1 98.31 186 MET A O 1
ATOM 1415 N N . LEU A 1 187 ? 1.816 15.586 9.742 1 98.06 187 LEU A N 1
ATOM 1416 C CA . LEU A 1 187 ? 2.914 15.375 10.68 1 98.06 187 LEU A CA 1
ATOM 1417 C C . LEU A 1 187 ? 3.055 16.562 11.625 1 98.06 187 LEU A C 1
ATOM 1419 O O . LEU A 1 187 ? 3.438 16.391 12.789 1 98.06 187 LEU A O 1
ATOM 1423 N N . ARG A 1 188 ? 2.846 17.719 11.125 1 96.31 188 ARG A N 1
ATOM 1424 C CA . ARG A 1 188 ? 3.256 18.922 11.836 1 96.31 188 ARG A CA 1
ATOM 1425 C C . ARG A 1 188 ? 2.436 19.094 13.109 1 96.31 188 ARG A C 1
ATOM 1427 O O . ARG A 1 188 ? 1.26 18.734 13.156 1 96.31 188 ARG A O 1
ATOM 1434 N N . ALA A 1 189 ? 3.102 19.641 14.07 1 91.25 189 ALA A N 1
ATOM 1435 C CA . ALA A 1 189 ? 2.451 19.984 15.336 1 91.25 189 ALA A CA 1
ATOM 1436 C C . ALA A 1 189 ? 1.457 21.125 15.141 1 91.25 189 ALA A C 1
ATOM 1438 O O . ALA A 1 189 ? 1.7 22.047 14.352 1 91.25 189 ALA A O 1
ATOM 1439 N N . ARG A 1 190 ? 0.186 20.906 15.68 1 77.12 190 ARG A N 1
ATOM 1440 C CA . ARG A 1 190 ? -0.789 22 15.625 1 77.12 190 ARG A CA 1
ATOM 1441 C C . ARG A 1 190 ? -0.509 23.031 16.719 1 77.12 190 ARG A C 1
ATOM 1443 O O . ARG A 1 190 ? -0.028 22.688 17.797 1 77.12 190 ARG A O 1
ATOM 1450 N N . MET B 1 1 ? -34.781 -15.953 5.109 1 41.38 1 MET B N 1
ATOM 1451 C CA . MET B 1 1 ? -35.031 -16.719 3.893 1 41.38 1 MET B CA 1
ATOM 1452 C C . MET B 1 1 ? -33.938 -17.766 3.674 1 41.38 1 MET B C 1
ATOM 1454 O O . MET B 1 1 ? -32.75 -17.422 3.686 1 41.38 1 MET B O 1
ATOM 1458 N N . THR B 1 2 ? -34.344 -18.953 3.828 1 46.69 2 THR B N 1
ATOM 1459 C CA . THR B 1 2 ? -33.531 -20.172 3.641 1 46.69 2 THR B CA 1
ATOM 1460 C C . THR B 1 2 ? -32.781 -20.125 2.311 1 46.69 2 THR B C 1
ATOM 1462 O O . THR B 1 2 ? -33.406 -19.891 1.262 1 46.69 2 THR B O 1
ATOM 1465 N N . ILE B 1 3 ? -31.469 -19.547 2.426 1 54.28 3 ILE B N 1
ATOM 1466 C CA . ILE B 1 3 ? -30.734 -19.562 1.17 1 54.28 3 ILE B CA 1
ATOM 1467 C C . ILE B 1 3 ? -31.016 -20.859 0.421 1 54.28 3 ILE B C 1
ATOM 1469 O O . ILE B 1 3 ? -31.031 -21.938 1.02 1 54.28 3 ILE B O 1
ATOM 1473 N N . SER B 1 4 ? -31.594 -20.719 -0.757 1 60.78 4 SER B N 1
ATOM 1474 C CA . SER B 1 4 ? -31.797 -21.891 -1.592 1 60.78 4 SER B CA 1
ATOM 1475 C C . SER B 1 4 ? -30.516 -22.703 -1.737 1 60.78 4 SER B C 1
ATOM 1477 O O . SER B 1 4 ? -29.422 -22.203 -1.476 1 60.78 4 SER B O 1
ATOM 1479 N N . GLU B 1 5 ? -30.609 -23.938 -1.851 1 65.88 5 GLU B N 1
ATOM 1480 C CA . GLU B 1 5 ? -29.5 -24.875 -1.954 1 65.88 5 GLU B CA 1
ATOM 1481 C C . GLU B 1 5 ? -28.438 -24.359 -2.914 1 65.88 5 GLU B C 1
ATOM 1483 O O . GLU B 1 5 ? -27.25 -24.359 -2.584 1 65.88 5 GLU B O 1
ATOM 1488 N N . PRO B 1 6 ? -28.922 -23.844 -4.016 1 75.44 6 PRO B N 1
ATOM 1489 C CA . PRO B 1 6 ? -27.906 -23.328 -4.945 1 75.44 6 PRO B CA 1
ATOM 1490 C C . PRO B 1 6 ? -27.219 -22.078 -4.414 1 75.44 6 PRO B C 1
ATOM 1492 O O . PRO B 1 6 ? -26.016 -21.875 -4.645 1 75.44 6 PRO B O 1
ATOM 1495 N N . GLN B 1 7 ? -28.031 -21.344 -3.701 1 82.94 7 GLN B N 1
ATOM 1496 C CA . GLN B 1 7 ? -27.453 -20.125 -3.156 1 82.94 7 GLN B CA 1
ATOM 1497 C C . GLN B 1 7 ? -26.469 -20.438 -2.033 1 82.94 7 GLN B C 1
ATOM 1499 O O . GLN B 1 7 ? -25.406 -19.812 -1.924 1 82.94 7 GLN B O 1
ATOM 1504 N N . ALA B 1 8 ? -26.766 -21.406 -1.292 1 86.56 8 ALA B N 1
ATOM 1505 C CA . ALA B 1 8 ? -25.891 -21.828 -0.208 1 86.56 8 ALA B CA 1
ATOM 1506 C C . ALA B 1 8 ? -24.562 -22.344 -0.752 1 86.56 8 ALA B C 1
ATOM 1508 O O . ALA B 1 8 ? -23.5 -22.062 -0.192 1 86.56 8 ALA B O 1
ATOM 1509 N N . THR B 1 9 ? -24.672 -23.094 -1.835 1 89.56 9 THR B N 1
ATOM 1510 C CA . THR B 1 9 ? -23.469 -23.625 -2.475 1 89.56 9 THR B CA 1
ATOM 1511 C C . THR B 1 9 ? -22.609 -22.5 -3.045 1 89.56 9 THR B C 1
ATOM 1513 O O . THR B 1 9 ? -21.391 -22.5 -2.885 1 89.56 9 THR B O 1
ATOM 1516 N N . ARG B 1 10 ? -23.266 -21.578 -3.641 1 93.31 10 ARG B N 1
ATOM 1517 C CA . ARG B 1 10 ? -22.547 -20.438 -4.211 1 93.31 10 ARG B CA 1
ATOM 1518 C C . ARG B 1 10 ? -21.781 -19.672 -3.131 1 93.31 10 ARG B C 1
ATOM 1520 O O . ARG B 1 10 ? -20.609 -19.328 -3.322 1 93.31 10 ARG B O 1
ATOM 1527 N N . GLU B 1 11 ? -22.453 -19.453 -2.008 1 93.62 11 GLU B N 1
ATOM 1528 C CA . GLU B 1 11 ? -21.828 -18.734 -0.899 1 93.62 11 GLU B CA 1
ATOM 1529 C C . GLU B 1 11 ? -20.656 -19.531 -0.316 1 93.62 11 GLU B C 1
ATOM 1531 O O . GLU B 1 11 ? -19.609 -18.953 0.016 1 93.62 11 GLU B O 1
ATOM 1536 N N . ALA B 1 12 ? -20.844 -20.797 -0.223 1 93.5 12 ALA B N 1
ATOM 1537 C CA . ALA B 1 12 ? -19.781 -21.672 0.277 1 93.5 12 ALA B CA 1
ATOM 1538 C C . ALA B 1 12 ? -18.562 -21.609 -0.632 1 93.5 12 ALA B C 1
ATOM 1540 O O . ALA B 1 12 ? -17.422 -21.609 -0.154 1 93.5 12 ALA B O 1
ATOM 1541 N N . VAL B 1 13 ? -18.844 -21.578 -1.889 1 95.62 13 VAL B N 1
ATOM 1542 C CA . VAL B 1 13 ? -17.766 -21.516 -2.877 1 95.62 13 VAL B CA 1
ATOM 1543 C C . VAL B 1 13 ? -17.047 -20.172 -2.762 1 95.62 13 VAL B C 1
ATOM 1545 O O . VAL B 1 13 ? -15.805 -20.125 -2.779 1 95.62 13 VAL B O 1
ATOM 1548 N N . LEU B 1 14 ? -17.766 -19.125 -2.602 1 96.56 14 LEU B N 1
ATOM 1549 C CA . LEU B 1 14 ? -17.156 -17.812 -2.48 1 96.56 14 LEU B CA 1
ATOM 1550 C C . LEU B 1 14 ? -16.312 -17.703 -1.221 1 96.56 14 LEU B C 1
ATOM 1552 O O . LEU B 1 14 ? -15.211 -17.141 -1.249 1 96.56 14 LEU B O 1
ATOM 1556 N N . ASP B 1 15 ? -16.781 -18.281 -0.159 1 95.31 15 ASP B N 1
ATOM 1557 C CA . ASP B 1 15 ? -16.047 -18.266 1.098 1 95.31 15 ASP B CA 1
ATOM 1558 C C . ASP B 1 15 ? -14.75 -19.078 0.981 1 95.31 15 ASP B C 1
ATOM 1560 O O . ASP B 1 15 ? -13.688 -18.625 1.41 1 95.31 15 ASP B O 1
ATOM 1564 N N . ALA B 1 16 ? -14.867 -20.172 0.395 1 95.62 16 ALA B N 1
ATOM 1565 C CA . ALA B 1 16 ? -13.695 -21.031 0.187 1 95.62 16 ALA B CA 1
ATOM 1566 C C . ALA B 1 16 ? -12.688 -20.359 -0.743 1 95.62 16 ALA B C 1
ATOM 1568 O O . ALA B 1 16 ? -11.477 -20.469 -0.532 1 95.62 16 ALA B O 1
ATOM 1569 N N . ALA B 1 17 ? -13.227 -19.75 -1.743 1 96.38 17 ALA B N 1
ATOM 1570 C CA . ALA B 1 17 ? -12.375 -19.078 -2.721 1 96.38 17 ALA B CA 1
ATOM 1571 C C . ALA B 1 17 ? -11.531 -18 -2.059 1 96.38 17 ALA B C 1
ATOM 1573 O O . ALA B 1 17 ? -10.328 -17.891 -2.311 1 96.38 17 ALA B O 1
ATOM 1574 N N . LEU B 1 18 ? -12.148 -17.188 -1.207 1 95.81 18 LEU B N 1
ATOM 1575 C CA . LEU B 1 18 ? -11.406 -16.141 -0.507 1 95.81 18 LEU B CA 1
ATOM 1576 C C . LEU B 1 18 ? -10.242 -16.734 0.281 1 95.81 18 LEU B C 1
ATOM 1578 O O . LEU B 1 18 ? -9.117 -16.25 0.191 1 95.81 18 LEU B O 1
ATOM 1582 N N . ALA B 1 19 ? -10.523 -17.781 0.952 1 93.56 19 ALA B N 1
ATOM 1583 C CA . ALA B 1 19 ? -9.508 -18.438 1.782 1 93.56 19 ALA B CA 1
ATOM 1584 C C . ALA B 1 19 ? -8.375 -18.984 0.93 1 93.56 19 ALA B C 1
ATOM 1586 O O . ALA B 1 19 ? -7.199 -18.766 1.229 1 93.56 19 ALA B O 1
ATOM 1587 N N . VAL B 1 20 ? -8.68 -19.609 -0.119 1 93.44 20 VAL B N 1
ATOM 1588 C CA . VAL B 1 20 ? -7.703 -20.281 -0.968 1 93.44 20 VAL B CA 1
ATOM 1589 C C . VAL B 1 20 ? -6.879 -19.234 -1.724 1 93.44 20 VAL B C 1
ATOM 1591 O O . VAL B 1 20 ? -5.656 -19.359 -1.832 1 93.44 20 VAL B O 1
ATOM 1594 N N . PHE B 1 21 ? -7.543 -18.203 -2.223 1 92 21 PHE B N 1
ATOM 1595 C CA . PHE B 1 21 ? -6.844 -17.156 -2.965 1 92 21 PHE B CA 1
ATOM 1596 C C . PHE B 1 21 ? -5.875 -16.406 -2.061 1 92 21 PHE B C 1
ATOM 1598 O O . PHE B 1 21 ? -4.824 -15.953 -2.512 1 92 21 PHE B O 1
ATOM 1605 N N . THR B 1 22 ? -6.207 -16.266 -0.807 1 87.94 22 THR B N 1
ATOM 1606 C CA . THR B 1 22 ? -5.344 -15.57 0.138 1 87.94 22 THR B CA 1
ATOM 1607 C C . THR B 1 22 ? -4.18 -16.453 0.57 1 87.94 22 THR B C 1
ATOM 1609 O O . THR B 1 22 ? -3.055 -15.984 0.727 1 87.94 22 THR B O 1
ATOM 1612 N N . GLU B 1 23 ? -4.414 -17.75 0.685 1 85.12 23 GLU B N 1
ATOM 1613 C CA . GLU B 1 23 ? -3.402 -18.703 1.14 1 85.12 23 GLU B CA 1
ATOM 1614 C C . GLU B 1 23 ? -2.408 -19.016 0.029 1 85.12 23 GLU B C 1
ATOM 1616 O O . GLU B 1 23 ? -1.206 -19.141 0.279 1 85.12 23 GLU B O 1
ATOM 1621 N N . HIS B 1 24 ? -2.865 -19.141 -1.263 1 82.81 24 HIS B N 1
ATOM 1622 C CA . HIS B 1 24 ? -2.041 -19.609 -2.367 1 82.81 24 HIS B CA 1
ATOM 1623 C C . HIS B 1 24 ? -1.828 -18.516 -3.408 1 82.81 24 HIS B C 1
ATOM 1625 O O . HIS B 1 24 ? -1.107 -18.719 -4.387 1 82.81 24 HIS B O 1
ATOM 1631 N N . THR B 1 25 ? -2.371 -17.438 -3.207 1 81.5 25 THR B N 1
ATOM 1632 C CA . THR B 1 25 ? -2.451 -16.375 -4.199 1 81.5 25 THR B CA 1
ATOM 1633 C C . THR B 1 25 ? -3.475 -16.719 -5.277 1 81.5 25 THR B C 1
ATOM 1635 O O . THR B 1 25 ? -3.781 -17.891 -5.5 1 81.5 25 THR B O 1
ATOM 1638 N N . TYR B 1 26 ? -3.922 -15.812 -6.004 1 85.12 26 TYR B N 1
ATOM 1639 C CA . TYR B 1 26 ? -4.926 -16 -7.043 1 85.12 26 TYR B CA 1
ATOM 1640 C C . TYR B 1 26 ? -4.371 -16.828 -8.195 1 85.12 26 TYR B C 1
ATOM 1642 O O . TYR B 1 26 ? -5.004 -17.797 -8.633 1 85.12 26 TYR B O 1
ATOM 1650 N N . GLY B 1 27 ? -3.26 -16.422 -8.672 1 82 27 GLY B N 1
ATOM 1651 C CA . GLY B 1 27 ? -2.65 -17.125 -9.789 1 82 27 GLY B CA 1
ATOM 1652 C C . GLY B 1 27 ? -2.307 -18.562 -9.469 1 82 27 GLY B C 1
ATOM 1653 O O . GLY B 1 27 ? -2.498 -19.453 -10.297 1 82 27 GLY B O 1
ATOM 1654 N N . GLY B 1 28 ? -1.988 -18.891 -8.273 1 82.69 28 GLY B N 1
ATOM 1655 C CA . GLY B 1 28 ? -1.488 -20.188 -7.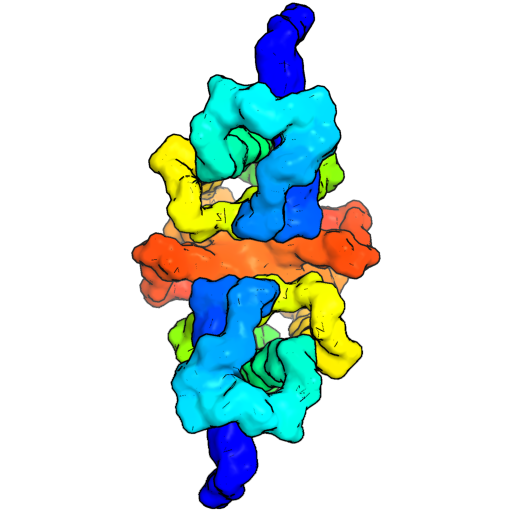879 1 82.69 28 GLY B CA 1
ATOM 1656 C C . GLY B 1 28 ? -2.568 -21.109 -7.324 1 82.69 28 GLY B C 1
ATOM 1657 O O . GLY B 1 28 ? -2.316 -22.281 -7.051 1 82.69 28 GLY B O 1
ATOM 1658 N N . ALA B 1 29 ? -3.662 -20.609 -7.16 1 89.88 29 ALA B N 1
ATOM 1659 C CA . ALA B 1 29 ? -4.742 -21.391 -6.562 1 89.88 29 ALA B CA 1
ATOM 1660 C C . ALA B 1 29 ? -5.309 -22.391 -7.559 1 89.88 29 ALA B C 1
ATOM 1662 O O . ALA B 1 29 ? -5.594 -22.047 -8.711 1 89.88 29 ALA B O 1
ATOM 1663 N N . ALA B 1 30 ? -5.461 -23.609 -7.125 1 93.12 30 ALA B N 1
ATOM 1664 C CA . ALA B 1 30 ? -6.023 -24.688 -7.945 1 93.12 30 ALA B CA 1
ATOM 1665 C C . ALA B 1 30 ? -7.516 -24.859 -7.668 1 93.12 30 ALA B C 1
ATOM 1667 O O . ALA B 1 30 ? -7.953 -24.781 -6.516 1 93.12 30 ALA B O 1
ATOM 1668 N N . MET B 1 31 ? -8.188 -25.109 -8.68 1 95 31 MET B N 1
ATOM 1669 C CA . MET B 1 31 ? -9.633 -25.266 -8.57 1 95 31 MET B CA 1
ATOM 1670 C C . MET B 1 31 ? -9.984 -26.516 -7.77 1 95 31 MET B C 1
ATOM 1672 O O . MET B 1 31 ? -11 -26.547 -7.07 1 95 31 MET B O 1
ATOM 1676 N N . SER B 1 32 ? -9.18 -27.5 -7.848 1 95.75 32 SER B N 1
ATOM 1677 C CA . SER B 1 32 ? -9.414 -28.719 -7.086 1 95.75 32 SER B CA 1
ATOM 1678 C C . SER B 1 32 ? -9.328 -28.469 -5.586 1 95.75 32 SER B C 1
ATOM 1680 O O . SER B 1 32 ? -10.109 -29.016 -4.809 1 95.75 32 SER B O 1
ATOM 1682 N N . VAL B 1 33 ? -8.422 -27.688 -5.172 1 95.44 33 VAL B N 1
ATOM 1683 C CA . VAL B 1 33 ? -8.258 -27.328 -3.77 1 95.44 33 VAL B CA 1
ATOM 1684 C C . VAL B 1 33 ? -9.453 -26.5 -3.299 1 95.44 33 VAL B C 1
ATOM 1686 O O . VAL B 1 33 ? -9.969 -26.719 -2.199 1 95.44 33 VAL B O 1
ATOM 1689 N N . LEU B 1 34 ? -9.828 -25.578 -4.125 1 95.56 34 LEU B N 1
ATOM 1690 C CA . LEU B 1 34 ? -10.992 -24.75 -3.828 1 95.56 34 LEU B CA 1
ATOM 1691 C C . LEU B 1 34 ? -12.234 -25.625 -3.641 1 95.56 34 LEU B C 1
ATOM 1693 O O . LEU B 1 34 ? -12.992 -25.422 -2.689 1 95.56 34 LEU B O 1
ATOM 1697 N N . ALA B 1 35 ? -12.414 -26.547 -4.574 1 96.44 35 ALA B N 1
ATOM 1698 C CA . ALA B 1 35 ? -13.562 -27.453 -4.512 1 96.44 35 ALA B CA 1
ATOM 1699 C C . ALA B 1 35 ? -13.555 -28.266 -3.221 1 96.44 35 ALA B C 1
ATOM 1701 O O . ALA B 1 35 ? -14.578 -28.359 -2.537 1 96.44 35 ALA B O 1
ATOM 1702 N N . SER B 1 36 ? -12.453 -28.75 -2.902 1 96.5 36 SER B N 1
ATOM 1703 C CA . SER B 1 36 ? -12.305 -29.531 -1.68 1 96.5 36 SER B CA 1
ATOM 1704 C C . SER B 1 36 ? -12.633 -28.688 -0.446 1 96.5 36 SER B C 1
ATOM 1706 O O . SER B 1 36 ? -13.359 -29.141 0.44 1 96.5 36 SER B O 1
ATOM 1708 N N . ARG B 1 37 ? -12.133 -27.5 -0.388 1 95.25 37 ARG B N 1
ATOM 1709 C CA . ARG B 1 37 ? -12.367 -26.594 0.735 1 95.25 37 ARG B CA 1
ATOM 1710 C C . ARG B 1 37 ? -13.844 -26.234 0.85 1 95.25 37 ARG B C 1
ATOM 1712 O O . ARG B 1 37 ? -14.367 -26.078 1.955 1 95.25 37 ARG B O 1
ATOM 1719 N N . ALA B 1 38 ? -14.477 -26.094 -0.252 1 95.5 38 ALA B N 1
ATOM 1720 C CA . ALA B 1 38 ? -15.891 -25.719 -0.289 1 95.5 38 ALA B CA 1
ATOM 1721 C C . ALA B 1 38 ? -16.781 -26.922 -0.049 1 95.5 38 ALA B C 1
ATOM 1723 O O . ALA B 1 38 ? -18 -26.781 0.145 1 95.5 38 ALA B O 1
ATOM 1724 N N . GLY B 1 39 ? -16.234 -28.141 -0.153 1 95.88 39 GLY B N 1
ATOM 1725 C CA . GLY B 1 39 ? -17.016 -29.344 0.04 1 95.88 39 GLY B CA 1
ATOM 1726 C C . GLY B 1 39 ? -17.891 -29.688 -1.149 1 95.88 39 GLY B C 1
ATOM 1727 O O . GLY B 1 39 ? -19.016 -30.172 -0.981 1 95.88 39 GLY B O 1
ATOM 1728 N N . VAL B 1 40 ? -17.469 -29.328 -2.326 1 95.94 40 VAL B N 1
ATOM 1729 C CA . VAL B 1 40 ? -18.234 -29.594 -3.539 1 95.94 40 VAL B CA 1
ATOM 1730 C C . VAL B 1 40 ? -17.312 -30.203 -4.602 1 95.94 40 VAL B C 1
ATOM 1732 O O . VAL B 1 40 ? -16.109 -30.281 -4.41 1 95.94 40 VAL B O 1
ATOM 1735 N N . ALA B 1 41 ? -17.922 -30.688 -5.652 1 95.12 41 ALA B N 1
ATOM 1736 C CA . ALA B 1 41 ? -17.156 -31.156 -6.805 1 95.12 41 ALA B CA 1
ATOM 1737 C C . ALA B 1 41 ? -16.672 -29.984 -7.648 1 95.12 41 ALA B C 1
ATOM 1739 O O . ALA B 1 41 ? -17.281 -28.922 -7.656 1 95.12 41 ALA B O 1
ATOM 1740 N N . VAL B 1 42 ? -15.547 -30.172 -8.344 1 95.12 42 VAL B N 1
ATOM 1741 C CA . VAL B 1 42 ? -14.992 -29.156 -9.219 1 95.12 42 VAL B CA 1
ATOM 1742 C C . VAL B 1 42 ? -16.047 -28.734 -10.25 1 95.12 42 VAL B C 1
ATOM 1744 O O . VAL B 1 42 ? -16.188 -27.547 -10.547 1 95.12 42 VAL B O 1
ATOM 1747 N N . GLY B 1 43 ? -16.734 -29.656 -10.766 1 95.06 43 GLY B N 1
ATOM 1748 C CA . GLY B 1 43 ? -17.781 -29.375 -11.734 1 95.06 43 GLY B CA 1
ATOM 1749 C C . GLY B 1 43 ? -18.875 -28.469 -11.195 1 95.06 43 GLY B C 1
ATOM 1750 O O . GLY B 1 43 ? -19.438 -27.656 -11.938 1 95.06 43 GLY B O 1
ATOM 1751 N N . THR B 1 44 ? -19.219 -28.609 -9.938 1 94.75 44 THR B N 1
ATOM 1752 C CA . THR B 1 44 ? -20.219 -27.766 -9.273 1 94.75 44 THR B CA 1
ATOM 1753 C C . THR B 1 44 ? -19.766 -26.312 -9.258 1 94.75 44 THR B C 1
ATOM 1755 O O . THR B 1 44 ? -20.578 -25.406 -9.469 1 94.75 44 THR B O 1
ATOM 1758 N N . ILE B 1 45 ? -18.453 -26.016 -9.039 1 95.5 45 ILE B N 1
ATOM 1759 C CA . ILE B 1 45 ? -17.938 -24.656 -9.07 1 95.5 45 ILE B CA 1
ATOM 1760 C C . ILE B 1 45 ? -18.172 -24.031 -10.445 1 95.5 45 ILE B C 1
ATOM 1762 O O . ILE B 1 45 ? -18.656 -22.906 -10.562 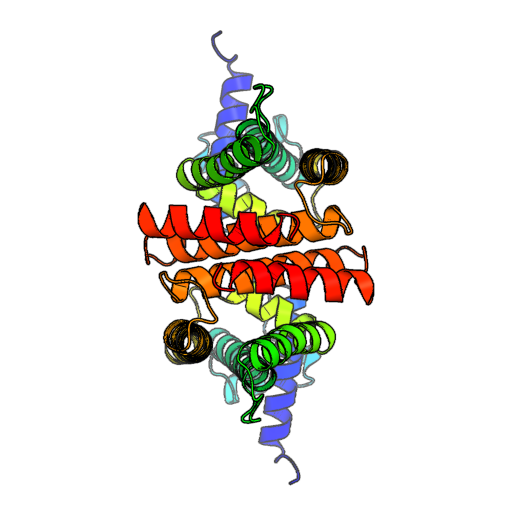1 95.5 45 ILE B O 1
ATOM 1766 N N . TYR B 1 46 ? -17.953 -24.844 -11.477 1 95.25 46 TYR B N 1
ATOM 1767 C CA . TYR B 1 46 ? -18.016 -24.328 -12.836 1 95.25 46 TYR B CA 1
ATOM 1768 C C . TYR B 1 46 ? -19.453 -24.125 -13.281 1 95.25 46 TYR B C 1
ATOM 1770 O O . TYR B 1 46 ? -19.719 -23.359 -14.211 1 95.25 46 TYR B O 1
ATOM 1778 N N . ARG B 1 47 ? -20.391 -24.797 -12.664 1 95.06 47 ARG B N 1
ATOM 1779 C CA . ARG B 1 47 ? -21.797 -24.531 -12.914 1 95.06 47 ARG B CA 1
ATOM 1780 C C . ARG B 1 47 ? -22.172 -23.125 -12.461 1 95.06 47 ARG B C 1
ATOM 1782 O O . ARG B 1 47 ? -23 -22.453 -13.102 1 95.06 47 ARG B O 1
ATOM 1789 N N . HIS B 1 48 ? -21.516 -22.656 -11.414 1 94.81 48 HIS B N 1
ATOM 1790 C CA . HIS B 1 48 ? -21.828 -21.344 -10.859 1 94.81 48 HIS B CA 1
ATOM 1791 C C . HIS B 1 48 ? -20.906 -20.266 -11.422 1 94.81 48 HIS B C 1
ATOM 1793 O O . HIS B 1 48 ? -21.297 -19.109 -11.555 1 94.81 48 HIS B O 1
ATOM 1799 N N . PHE B 1 49 ? -19.672 -20.656 -11.672 1 96.56 49 PHE B N 1
ATOM 1800 C CA . PHE B 1 49 ? -18.625 -19.75 -12.164 1 96.56 49 PHE B CA 1
ATOM 1801 C C . PHE B 1 49 ? -17.875 -20.375 -13.328 1 96.56 49 PHE B C 1
ATOM 1803 O O . PHE B 1 49 ? -16.969 -21.188 -13.125 1 96.56 49 PHE B O 1
ATOM 1810 N N . PRO B 1 50 ? -18.094 -19.953 -14.477 1 95.81 50 PRO B N 1
ATOM 1811 C CA . PRO B 1 50 ? -17.641 -20.625 -15.695 1 95.81 50 PRO B CA 1
ATOM 1812 C C . PRO B 1 50 ? -16.109 -20.641 -15.82 1 95.81 50 PRO B C 1
ATOM 1814 O O . PRO B 1 50 ? -15.562 -21.391 -16.641 1 95.81 50 PRO B O 1
ATOM 1817 N N . SER B 1 51 ? -15.398 -19.828 -15.031 1 95.19 51 SER B N 1
ATOM 1818 C CA . SER B 1 51 ? -13.938 -19.781 -15.055 1 95.19 51 SER B CA 1
ATOM 1819 C C . SER B 1 51 ? -13.383 -19.312 -13.711 1 95.19 51 SER B C 1
ATOM 1821 O O . SER B 1 51 ? -14.109 -18.766 -12.891 1 95.19 51 SER B O 1
ATOM 1823 N N . LYS B 1 52 ? -12.156 -19.469 -13.508 1 94.25 52 LYS B N 1
ATOM 1824 C CA . LYS B 1 52 ? -11.484 -18.953 -12.32 1 94.25 52 LYS B CA 1
ATOM 1825 C C . LYS B 1 52 ? -11.602 -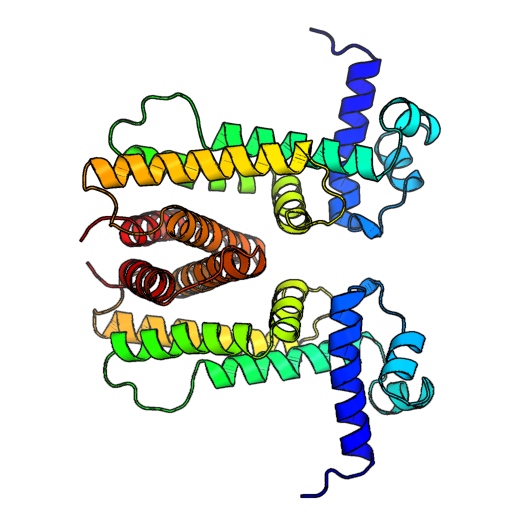17.422 -12.25 1 94.25 52 LYS B C 1
ATOM 1827 O O . LYS B 1 52 ? -11.781 -16.859 -11.172 1 94.25 52 LYS B O 1
ATOM 1832 N N . GLU B 1 53 ? -11.5 -16.844 -13.461 1 95.19 53 GLU B N 1
ATOM 1833 C CA . GLU B 1 53 ? -11.617 -15.391 -13.555 1 95.19 53 GLU B CA 1
ATOM 1834 C C . GLU B 1 53 ? -13 -14.922 -13.094 1 95.19 53 GLU B C 1
ATOM 1836 O O . GLU B 1 53 ? -13.109 -13.93 -12.375 1 95.19 53 GLU B O 1
ATOM 1841 N N . ALA B 1 54 ? -13.906 -15.617 -13.5 1 96.62 54 ALA B N 1
ATOM 1842 C CA . ALA B 1 54 ? -15.266 -15.273 -13.094 1 96.62 54 ALA B CA 1
ATOM 1843 C C . ALA B 1 54 ? -15.438 -15.398 -11.586 1 96.62 54 ALA B C 1
ATOM 1845 O O . ALA B 1 54 ? -16.078 -14.562 -10.953 1 96.62 54 ALA B O 1
ATOM 1846 N N . LEU B 1 55 ? -14.945 -16.469 -11.055 1 96.69 55 LEU B N 1
ATOM 1847 C CA . LEU B 1 55 ? -15 -16.672 -9.617 1 96.69 55 LEU B CA 1
ATOM 1848 C C . LEU B 1 55 ? -14.234 -15.586 -8.875 1 96.69 55 LEU B C 1
ATOM 1850 O O . LEU B 1 55 ? -14.75 -15.008 -7.914 1 96.69 55 LEU B O 1
ATOM 1854 N N . GLY B 1 56 ? -13.039 -15.312 -9.328 1 96.44 56 GLY B N 1
ATOM 1855 C CA . GLY B 1 56 ? -12.242 -14.25 -8.734 1 96.44 56 GLY B CA 1
ATOM 1856 C C . GLY B 1 56 ? -12.945 -12.906 -8.719 1 96.44 56 GLY B C 1
ATOM 1857 O O . GLY B 1 56 ? -12.914 -12.195 -7.715 1 96.44 56 GLY B O 1
ATOM 1858 N N . ASN B 1 57 ? -13.516 -12.586 -9.812 1 97.56 57 ASN B N 1
ATOM 1859 C CA . ASN B 1 57 ? -14.258 -11.328 -9.906 1 97.56 57 ASN B CA 1
ATOM 1860 C C . ASN B 1 57 ? -15.461 -11.312 -8.969 1 97.56 57 ASN B C 1
ATOM 1862 O O . ASN B 1 57 ? -15.773 -10.273 -8.375 1 97.56 57 ASN B O 1
ATOM 1866 N N . ALA B 1 58 ? -16.094 -12.406 -8.844 1 97.31 58 ALA B N 1
ATOM 1867 C CA . ALA B 1 58 ? -17.219 -12.484 -7.926 1 97.31 58 ALA B CA 1
ATOM 1868 C C . ALA B 1 58 ? -16.781 -12.266 -6.484 1 97.31 58 ALA B C 1
ATOM 1870 O O . ALA B 1 58 ? -17.453 -11.547 -5.727 1 97.31 58 ALA B O 1
ATOM 1871 N N . VAL B 1 59 ? -15.742 -12.883 -6.086 1 97.19 59 VAL B N 1
ATOM 1872 C CA . VAL B 1 59 ? -15.18 -12.703 -4.75 1 97.19 59 VAL B CA 1
ATOM 1873 C C . VAL B 1 59 ? -14.797 -11.234 -4.547 1 97.19 59 VAL B C 1
ATOM 1875 O O . VAL B 1 59 ? -15.141 -10.633 -3.525 1 97.19 59 VAL B O 1
ATOM 1878 N N . TYR B 1 60 ? -14.141 -10.641 -5.512 1 97.19 60 TYR B N 1
ATOM 1879 C CA . TYR B 1 60 ? -13.695 -9.258 -5.453 1 97.19 60 TYR B CA 1
ATOM 1880 C C . TYR B 1 60 ? -14.875 -8.312 -5.266 1 97.19 60 TYR B C 1
ATOM 1882 O O . TYR B 1 60 ? -14.883 -7.484 -4.352 1 97.19 60 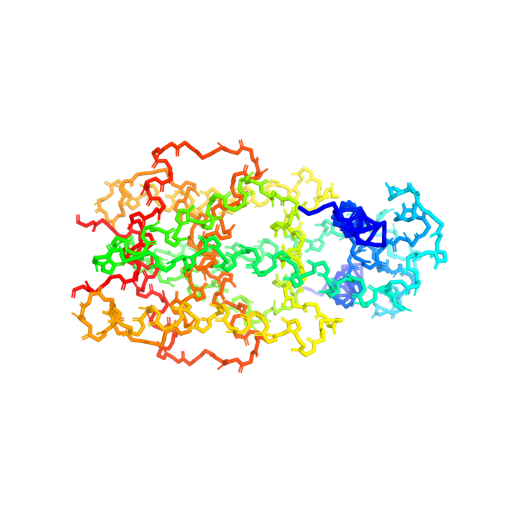TYR B O 1
ATOM 1890 N N . ARG B 1 61 ? -15.875 -8.484 -6.082 1 97.25 61 ARG B N 1
ATOM 1891 C CA . ARG B 1 61 ? -17.031 -7.59 -6.031 1 97.25 61 ARG B CA 1
ATOM 1892 C C . ARG B 1 61 ? -17.766 -7.73 -4.711 1 97.25 61 ARG B C 1
ATOM 1894 O O . ARG B 1 61 ? -18.219 -6.738 -4.129 1 97.25 61 ARG B O 1
ATOM 1901 N N . ARG B 1 62 ? -17.906 -8.945 -4.246 1 96.44 62 ARG B N 1
ATOM 1902 C CA . ARG B 1 62 ? -18.578 -9.18 -2.975 1 96.44 62 ARG B CA 1
ATOM 1903 C C . ARG B 1 62 ? -17.938 -8.367 -1.855 1 96.44 62 ARG B C 1
ATOM 1905 O O . ARG B 1 62 ? -18.625 -7.645 -1.135 1 96.44 62 ARG B O 1
ATOM 1912 N N . TRP B 1 63 ? -16.688 -8.445 -1.798 1 96.62 63 TRP B N 1
ATOM 1913 C CA . TRP B 1 63 ? -16 -7.848 -0.659 1 96.62 63 TRP B CA 1
ATOM 1914 C C . TRP B 1 63 ? -15.781 -6.355 -0.881 1 96.62 63 TRP B C 1
ATOM 1916 O O . TRP B 1 63 ? -15.773 -5.574 0.073 1 96.62 63 TRP B O 1
ATOM 1926 N N . LYS B 1 64 ? -15.648 -5.906 -2.139 1 96.56 64 LYS B N 1
ATOM 1927 C CA . LYS B 1 64 ? -15.562 -4.477 -2.424 1 96.56 64 LYS B CA 1
ATOM 1928 C C . LYS B 1 64 ? -16.859 -3.764 -2.078 1 96.56 64 LYS B C 1
ATOM 1930 O O . LYS B 1 64 ? -16.844 -2.664 -1.52 1 96.56 64 LYS B O 1
ATOM 1935 N N . VAL B 1 65 ? -17.938 -4.43 -2.398 1 95.25 65 VAL B N 1
ATOM 1936 C CA . VAL B 1 65 ? -19.25 -3.889 -2.062 1 95.25 65 VAL B CA 1
ATOM 1937 C C . VAL B 1 65 ? -19.406 -3.803 -0.546 1 95.25 65 VAL B C 1
ATOM 1939 O O . VAL B 1 65 ? -19.875 -2.793 -0.019 1 95.25 65 VAL B O 1
ATOM 1942 N N . GLN B 1 66 ? -19.016 -4.816 0.13 1 94.88 66 GLN B N 1
ATOM 1943 C CA . GLN B 1 66 ? -19.094 -4.82 1.587 1 94.88 66 GLN B CA 1
ATOM 1944 C C . GLN B 1 66 ? -18.219 -3.717 2.182 1 94.88 66 GLN B C 1
ATOM 1946 O O . GLN B 1 66 ? -18.594 -3.082 3.168 1 94.88 66 GLN B O 1
ATOM 1951 N N . LEU B 1 67 ? -17.047 -3.504 1.594 1 95.12 67 LEU B N 1
ATOM 1952 C CA . LEU B 1 67 ? -16.203 -2.393 2.012 1 95.12 67 LEU B CA 1
ATOM 1953 C C . LEU B 1 67 ? -16.938 -1.064 1.867 1 95.12 67 LEU B C 1
ATOM 1955 O O . LEU B 1 67 ? -16.984 -0.267 2.807 1 95.12 67 LEU B O 1
ATOM 1959 N N . GLY B 1 68 ? -17.5 -0.849 0.72 1 94.31 68 GLY B N 1
ATOM 1960 C CA . GLY B 1 68 ? -18.266 0.369 0.492 1 94.31 68 GLY B CA 1
ATOM 1961 C C . GLY B 1 68 ? -19.359 0.589 1.519 1 94.31 68 GLY B C 1
ATOM 1962 O O . GLY B 1 68 ? -19.578 1.716 1.971 1 94.31 68 GLY B O 1
ATOM 1963 N N . GLU B 1 69 ? -19.969 -0.541 1.883 1 91.56 69 GLU B N 1
ATOM 1964 C CA . GLU B 1 69 ? -21.047 -0.477 2.861 1 91.56 69 GLU B CA 1
ATOM 1965 C C . GLU B 1 69 ? -20.516 -0.074 4.238 1 91.56 69 GLU B C 1
ATOM 1967 O O . GLU B 1 69 ? -21.219 0.587 5.004 1 91.56 69 GLU B O 1
ATOM 1972 N N . HIS B 1 70 ? -19.344 -0.465 4.559 1 90.12 70 HIS B N 1
ATOM 1973 C CA . HIS B 1 70 ? -18.719 -0.071 5.812 1 90.12 70 HIS B CA 1
ATOM 1974 C C . HIS B 1 70 ? -18.359 1.409 5.805 1 90.12 70 HIS B C 1
ATOM 1976 O O . HIS B 1 70 ? -18.297 2.045 6.859 1 90.12 70 HIS B O 1
ATOM 1982 N N . LEU B 1 71 ? -18.094 1.979 4.68 1 92.38 71 LEU B N 1
ATOM 1983 C CA . LEU B 1 71 ? -17.562 3.332 4.578 1 92.38 71 LEU B CA 1
ATOM 1984 C C . LEU B 1 71 ? -18.688 4.359 4.5 1 92.38 71 LEU B C 1
ATOM 1986 O O . LEU B 1 71 ? -18.641 5.395 5.168 1 92.38 71 LEU B O 1
ATOM 1990 N N . PHE B 1 72 ? -19.562 4.121 3.615 1 86.06 72 PHE B N 1
ATOM 1991 C CA . PHE B 1 72 ? -20.484 5.18 3.25 1 86.06 72 PHE B CA 1
ATOM 1992 C C . PHE B 1 72 ? -21.922 4.809 3.645 1 86.06 72 PHE B C 1
ATOM 1994 O O . PHE B 1 72 ? -22.875 5.473 3.238 1 86.06 72 PHE B O 1
ATOM 2001 N N . ASP B 1 73 ? -22 4.629 4.91 1 73.75 73 ASP B N 1
ATOM 2002 C CA . ASP B 1 73 ? -23.375 4.387 5.363 1 73.75 73 ASP B CA 1
ATOM 2003 C C . ASP B 1 73 ? -24.172 5.688 5.406 1 73.75 73 ASP B C 1
ATOM 2005 O O . ASP B 1 73 ? -23.594 6.773 5.523 1 73.75 73 ASP B O 1
ATOM 2009 N N . ASP B 1 74 ? -25.422 5.652 4.973 1 63.84 74 ASP B N 1
ATOM 2010 C CA . ASP B 1 74 ? -26.359 6.75 4.773 1 63.84 74 ASP B CA 1
ATOM 2011 C C . ASP B 1 74 ? -26.531 7.562 6.055 1 63.84 74 ASP B C 1
ATOM 2013 O O . ASP B 1 74 ? -27.438 8.406 6.145 1 63.84 74 ASP B O 1
ATOM 2017 N N . ALA B 1 75 ? -25.734 7.309 6.984 1 59.44 75 ALA B N 1
ATOM 2018 C CA . ALA B 1 75 ? -26.062 8.039 8.203 1 59.44 75 ALA B CA 1
ATOM 2019 C C . ALA B 1 75 ? -25.625 9.492 8.109 1 59.44 75 ALA B C 1
ATOM 2021 O O . ALA B 1 75 ? -24.562 9.797 7.551 1 59.44 75 ALA B O 1
ATOM 2022 N N . ASP B 1 76 ? -26.391 10.391 8.352 1 62.69 76 ASP B N 1
ATOM 2023 C CA . ASP B 1 76 ? -26.125 11.812 8.508 1 62.69 76 ASP B CA 1
ATOM 2024 C C . ASP B 1 76 ? -25.062 12.062 9.578 1 62.69 76 ASP B C 1
ATOM 2026 O O . ASP B 1 76 ? -25.234 11.688 10.734 1 62.69 76 ASP B O 1
ATOM 2030 N N . ALA B 1 77 ? -23.828 12.289 9.18 1 65.88 77 ALA B N 1
ATOM 2031 C CA . ALA B 1 77 ? -22.766 12.422 10.188 1 65.88 77 ALA B CA 1
ATOM 2032 C C . ALA B 1 77 ? -22.641 13.867 10.648 1 65.88 77 ALA B C 1
ATOM 2034 O O . ALA B 1 77 ? -21.906 14.148 11.602 1 65.88 77 ALA B O 1
ATOM 2035 N N . GLY B 1 78 ? -23.562 14.68 10.203 1 80 78 GLY B N 1
ATOM 2036 C CA . GLY B 1 78 ? -23.531 16.062 10.664 1 80 78 GLY B CA 1
ATOM 2037 C C . GLY B 1 78 ? -22.422 16.875 10.031 1 80 78 GLY B C 1
ATOM 2038 O O . GLY B 1 78 ? -22.484 17.203 8.844 1 80 78 GLY B O 1
ATOM 2039 N N . SER B 1 79 ? -21.156 16.938 10.719 1 91.69 79 SER B N 1
ATOM 2040 C CA . SER B 1 79 ? -20.047 17.734 10.203 1 91.69 79 SER B CA 1
ATOM 2041 C C . SER B 1 79 ? -19.141 16.922 9.297 1 91.69 79 SER B C 1
ATOM 2043 O O . SER B 1 79 ? -19.172 15.688 9.336 1 91.69 79 SER B O 1
ATOM 2045 N N . ILE B 1 80 ? -18.438 17.562 8.477 1 95.56 80 ILE B N 1
ATOM 2046 C CA . ILE B 1 80 ? -17.484 16.906 7.582 1 95.56 80 ILE B CA 1
ATOM 2047 C C . ILE B 1 80 ? -16.453 16.125 8.398 1 95.56 80 ILE B C 1
ATOM 2049 O O . ILE B 1 80 ? -16.078 15.016 8.039 1 95.56 80 ILE B O 1
ATOM 2053 N N . ARG B 1 81 ? -16.094 16.703 9.547 1 96 81 ARG B N 1
ATOM 2054 C CA . ARG B 1 81 ? -15.141 16.031 10.422 1 96 81 ARG B CA 1
ATOM 2055 C C . ARG B 1 81 ? -15.727 14.742 10.992 1 96 81 ARG B C 1
ATOM 2057 O O . ARG B 1 81 ? -15.039 13.719 11.055 1 96 81 ARG B O 1
ATOM 2064 N N . ALA B 1 82 ? -16.953 14.805 11.422 1 94.81 82 ALA B N 1
ATOM 2065 C CA . ALA B 1 82 ? -17.609 13.617 11.961 1 94.81 82 ALA B CA 1
ATOM 2066 C C . ALA B 1 82 ? -17.766 12.539 10.898 1 94.81 82 ALA B C 1
ATOM 2068 O O . ALA B 1 82 ? -17.562 11.352 11.172 1 94.81 82 ALA B O 1
ATOM 2069 N N . GLU B 1 83 ? -18.125 12.961 9.688 1 94.94 83 GLU B N 1
ATOM 2070 C CA . GLU B 1 83 ? -18.266 12.016 8.586 1 94.94 83 GLU B CA 1
ATOM 2071 C C . GLU B 1 83 ? -16.922 11.375 8.234 1 94.94 83 GLU B C 1
ATOM 2073 O O . GLU B 1 83 ? -16.844 10.172 7.969 1 94.94 83 GLU B O 1
ATOM 2078 N N . PHE B 1 84 ? -15.867 12.195 8.297 1 96.75 84 PHE B N 1
ATOM 2079 C CA . PHE B 1 84 ? -14.531 11.648 8.07 1 96.75 84 PHE B CA 1
ATOM 2080 C C . PHE B 1 84 ? -14.219 10.547 9.078 1 96.75 84 PHE B C 1
ATOM 2082 O O . PHE B 1 84 ? -13.742 9.477 8.703 1 96.75 84 PHE B O 1
ATOM 2089 N N . GLY B 1 85 ? -14.453 10.859 10.336 1 96 85 GLY B N 1
ATOM 2090 C CA . GLY B 1 85 ? -14.211 9.875 11.383 1 96 85 GLY B CA 1
ATOM 2091 C C . GLY B 1 85 ? -14.945 8.562 11.148 1 96 85 GLY B C 1
ATOM 2092 O O . GLY B 1 85 ? -14.383 7.484 11.328 1 96 85 GLY B O 1
ATOM 2093 N N . ARG B 1 86 ? -16.172 8.633 10.719 1 94.38 86 ARG B N 1
ATOM 2094 C CA . ARG B 1 86 ? -16.969 7.445 10.445 1 94.38 86 ARG B CA 1
ATOM 2095 C C . ARG B 1 86 ? -16.375 6.629 9.305 1 94.38 86 ARG B C 1
ATOM 2097 O O . ARG B 1 86 ? -16.266 5.406 9.398 1 94.38 86 ARG B O 1
ATOM 2104 N N . ILE B 1 87 ? -16 7.293 8.242 1 95.69 87 ILE B N 1
ATOM 2105 C CA . ILE B 1 87 ? -15.398 6.625 7.09 1 95.69 87 ILE B CA 1
ATOM 2106 C C . ILE B 1 87 ? -14.086 5.965 7.5 1 95.69 87 ILE B C 1
ATOM 2108 O O . ILE B 1 87 ? -13.867 4.785 7.223 1 95.69 87 ILE B O 1
ATOM 2112 N N . TRP B 1 88 ? -13.242 6.723 8.211 1 96.69 88 TRP B N 1
ATOM 2113 C CA . TRP B 1 88 ? -11.93 6.25 8.656 1 96.69 88 TRP B CA 1
ATOM 2114 C C . TRP B 1 88 ? -12.078 5.027 9.555 1 96.69 88 TRP B C 1
ATOM 2116 O O . TRP B 1 88 ? -11.438 3.998 9.32 1 96.69 88 TRP B O 1
ATOM 2126 N N . ARG B 1 89 ? -12.945 5.125 10.523 1 95.12 89 ARG B N 1
ATOM 2127 C CA . ARG B 1 89 ? -13.156 4.027 11.469 1 95.12 89 ARG B CA 1
ATOM 2128 C C . ARG B 1 89 ? -13.859 2.854 10.789 1 95.12 89 ARG B C 1
ATOM 2130 O O . ARG B 1 89 ? -13.68 1.703 11.195 1 95.12 89 ARG B O 1
ATOM 2137 N N . GLY B 1 90 ? -14.688 3.174 9.797 1 94.5 90 GLY B N 1
ATOM 2138 C CA . GLY B 1 90 ? -15.289 2.115 9 1 94.5 90 GLY B CA 1
ATOM 2139 C C . GLY B 1 90 ? -14.266 1.259 8.273 1 94.5 90 GLY B C 1
ATOM 2140 O O . GLY B 1 90 ? -14.398 0.034 8.227 1 94.5 90 GLY B O 1
ATOM 2141 N N . MET B 1 91 ? -13.25 1.883 7.711 1 95.75 91 MET B N 1
ATOM 2142 C CA . MET B 1 91 ? -12.164 1.154 7.07 1 95.75 91 MET B CA 1
ATOM 2143 C C . MET B 1 91 ? -11.445 0.255 8.07 1 95.75 91 MET B C 1
ATOM 2145 O O . MET B 1 91 ? -11.164 -0.907 7.773 1 95.75 91 MET B O 1
ATOM 2149 N N . LEU B 1 92 ? -11.203 0.812 9.242 1 94.19 92 LEU B N 1
ATOM 2150 C CA . LEU B 1 92 ? -10.516 0.07 10.289 1 94.19 92 LEU B CA 1
ATOM 2151 C C . LEU B 1 92 ? -11.352 -1.12 10.75 1 94.19 92 LEU B C 1
ATOM 2153 O O . LEU B 1 92 ? -10.828 -2.223 10.93 1 94.19 92 LEU B O 1
ATOM 2157 N N . ARG B 1 93 ? -12.609 -0.904 10.891 1 93.44 93 ARG B N 1
ATOM 2158 C CA . ARG B 1 93 ? -13.508 -1.975 11.312 1 93.44 93 ARG B CA 1
ATOM 2159 C C . ARG B 1 93 ? -13.555 -3.09 10.273 1 93.44 93 ARG B C 1
ATOM 2161 O O . ARG B 1 93 ? -13.562 -4.273 10.625 1 93.44 93 ARG B O 1
ATOM 2168 N N . PHE B 1 94 ? -13.609 -2.723 9.062 1 95.19 94 PHE B N 1
ATOM 2169 C CA . PHE B 1 94 ? -13.633 -3.715 7.992 1 95.19 94 PHE B CA 1
ATOM 2170 C C . PHE B 1 94 ? -12.367 -4.555 8.008 1 95.19 94 PHE B C 1
ATOM 2172 O O . PHE B 1 94 ? -12.43 -5.785 7.973 1 95.19 94 PHE B O 1
ATOM 2179 N N . ALA B 1 95 ? -11.211 -3.887 8.039 1 94.38 95 ALA B N 1
ATOM 2180 C CA . ALA B 1 95 ? -9.93 -4.582 8.016 1 94.38 95 ALA B CA 1
ATOM 2181 C C . ALA B 1 95 ? -9.797 -5.531 9.203 1 94.38 95 ALA B C 1
ATOM 2183 O O . ALA B 1 95 ? -9.25 -6.629 9.07 1 94.38 95 ALA B O 1
ATOM 2184 N N . ALA B 1 96 ? -10.297 -5.129 10.352 1 91.19 96 ALA B N 1
ATOM 2185 C CA . ALA B 1 96 ? -10.234 -5.941 11.562 1 91.19 96 ALA B CA 1
ATOM 2186 C C . ALA B 1 96 ? -11.188 -7.129 11.477 1 91.19 96 ALA B C 1
ATOM 2188 O O . ALA B 1 96 ? -10.844 -8.242 11.875 1 91.19 96 ALA B O 1
ATOM 2189 N N . ALA B 1 97 ? -12.336 -6.914 10.93 1 93.69 97 ALA B N 1
ATOM 2190 C CA . ALA B 1 97 ? -13.391 -7.93 10.875 1 93.69 97 ALA B CA 1
ATOM 2191 C C . ALA B 1 97 ? -13.117 -8.938 9.766 1 93.69 97 ALA B C 1
ATOM 2193 O O . ALA B 1 97 ? -13.477 -10.117 9.883 1 93.69 97 ALA B O 1
ATOM 2194 N N . HIS B 1 98 ? -12.508 -8.461 8.719 1 94.44 98 HIS B N 1
ATOM 2195 C CA . HIS B 1 98 ? -12.305 -9.297 7.535 1 94.44 98 HIS B CA 1
ATOM 2196 C C . HIS B 1 98 ? -10.883 -9.172 7.016 1 94.44 98 HIS B C 1
ATOM 2198 O O . HIS B 1 98 ? -10.664 -8.766 5.871 1 94.44 98 HIS B O 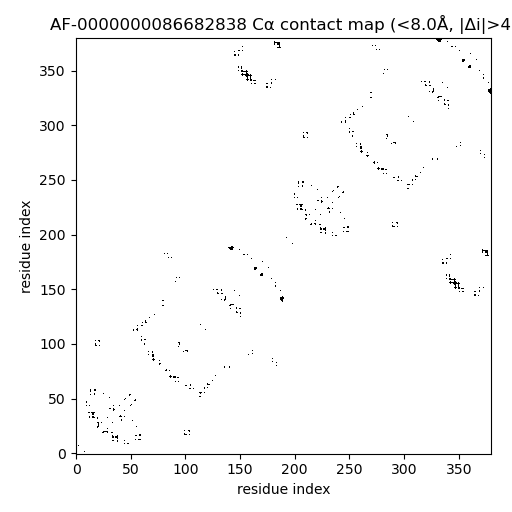1
ATOM 2204 N N . PRO B 1 99 ? -9.922 -9.648 7.797 1 92.12 99 PRO B N 1
ATOM 2205 C CA . PRO B 1 99 ? -8.516 -9.461 7.418 1 92.12 99 PRO B CA 1
ATOM 2206 C C . PRO B 1 99 ? -8.164 -10.148 6.105 1 92.12 99 PRO B C 1
ATOM 2208 O O . PRO B 1 99 ? -7.391 -9.609 5.309 1 92.12 99 PRO B O 1
ATOM 2211 N N . ASP B 1 100 ? -8.766 -11.281 5.832 1 92.19 100 ASP B N 1
ATOM 2212 C CA . ASP B 1 100 ? -8.484 -12 4.594 1 92.19 100 ASP B CA 1
ATOM 2213 C C . ASP B 1 100 ? -9.07 -11.273 3.387 1 92.19 100 ASP B C 1
ATOM 2215 O O . ASP B 1 100 ? -8.438 -11.195 2.332 1 92.19 100 ASP B O 1
ATOM 2219 N N . ALA B 1 101 ? -10.266 -10.766 3.566 1 95.38 101 ALA B N 1
ATOM 2220 C CA . ALA B 1 101 ? -10.906 -10.016 2.486 1 95.38 101 ALA B CA 1
ATOM 2221 C C . ALA B 1 101 ? -10.117 -8.75 2.162 1 95.38 101 ALA B C 1
ATOM 2223 O O . ALA B 1 101 ? -9.922 -8.422 0.991 1 95.38 101 ALA B O 1
ATOM 2224 N N . PHE B 1 102 ? -9.68 -8.109 3.213 1 93.81 102 PHE B N 1
ATOM 2225 C CA . PHE B 1 102 ? -8.898 -6.891 3.025 1 93.81 102 PHE B CA 1
ATOM 2226 C C . PHE B 1 102 ? -7.602 -7.188 2.287 1 93.81 102 PHE B C 1
ATOM 2228 O O . PHE B 1 102 ? -7.25 -6.488 1.334 1 93.81 102 PHE B O 1
ATOM 2235 N N . ALA B 1 103 ? -6.934 -8.18 2.703 1 89.75 103 ALA B N 1
ATOM 2236 C CA . ALA B 1 103 ? -5.688 -8.586 2.051 1 89.75 103 ALA B CA 1
ATOM 2237 C C . ALA B 1 103 ? -5.926 -8.922 0.583 1 89.75 103 ALA B C 1
ATOM 2239 O O . ALA B 1 103 ? -5.148 -8.523 -0.287 1 89.75 103 ALA B O 1
ATOM 2240 N N . PHE B 1 104 ? -6.961 -9.648 0.334 1 92.19 104 PHE B N 1
ATOM 2241 C CA . PHE B 1 104 ? -7.309 -10.039 -1.026 1 92.19 104 PHE B CA 1
ATOM 2242 C C . PHE B 1 104 ? -7.578 -8.812 -1.889 1 92.19 104 PHE B C 1
ATOM 2244 O O . PHE B 1 104 ? -7.074 -8.711 -3.008 1 92.19 104 PHE B O 1
ATOM 2251 N N . LEU B 1 105 ? -8.352 -7.812 -1.393 1 93.81 105 LEU B N 1
ATOM 2252 C CA . LEU B 1 105 ? -8.688 -6.605 -2.141 1 93.81 105 LEU B CA 1
ATOM 2253 C C . LEU B 1 105 ? -7.434 -5.793 -2.453 1 93.81 105 LEU B C 1
ATOM 2255 O O . LEU B 1 105 ? -7.277 -5.289 -3.568 1 93.81 105 LEU B O 1
ATOM 2259 N N . GLU B 1 106 ? -6.57 -5.711 -1.504 1 88.44 106 GLU B N 1
ATOM 2260 C CA . GLU B 1 106 ? -5.34 -4.949 -1.682 1 88.44 106 GLU B CA 1
ATOM 2261 C C . GLU B 1 106 ? -4.449 -5.578 -2.75 1 88.44 106 GLU B C 1
ATOM 2263 O O . GLU B 1 106 ? -3.867 -4.871 -3.576 1 88.44 106 GLU B O 1
ATOM 2268 N N . LEU B 1 107 ? -4.414 -6.84 -2.762 1 83.31 107 LEU B N 1
ATOM 2269 C CA . LEU B 1 107 ? -3.551 -7.566 -3.686 1 83.31 107 LEU B CA 1
ATOM 2270 C C . LEU B 1 107 ? -4.133 -7.559 -5.094 1 83.31 107 LEU B C 1
ATOM 2272 O O . LEU B 1 107 ? -3.389 -7.555 -6.078 1 83.31 107 LEU B O 1
ATOM 2276 N N . GLN B 1 108 ? -5.395 -7.496 -5.203 1 83.62 108 GLN B N 1
ATOM 2277 C CA . GLN B 1 108 ? -6.031 -7.727 -6.496 1 83.62 108 GLN B CA 1
ATOM 2278 C C . GLN B 1 108 ? -6.461 -6.41 -7.137 1 83.62 108 GLN B C 1
ATOM 2280 O O . GLN B 1 108 ? -6.883 -6.387 -8.297 1 83.62 108 GLN B O 1
ATOM 2285 N N . GLN B 1 109 ? -6.363 -5.352 -6.418 1 77.31 109 GLN B N 1
ATOM 2286 C CA . GLN B 1 109 ? -6.945 -4.09 -6.859 1 77.31 109 GLN B CA 1
ATOM 2287 C C . GLN B 1 109 ? -6.391 -3.672 -8.219 1 77.31 109 GLN B C 1
ATOM 2289 O O . GLN B 1 109 ? -7.02 -2.893 -8.938 1 77.31 109 GLN B O 1
ATOM 2294 N N . HIS B 1 110 ? -5.281 -4.191 -8.625 1 70.5 110 HIS B N 1
ATOM 2295 C CA . HIS B 1 110 ? -4.707 -3.855 -9.922 1 70.5 110 HIS B CA 1
ATOM 2296 C C . HIS B 1 110 ? -4.57 -5.094 -10.805 1 70.5 110 HIS B C 1
ATOM 2298 O O . HIS B 1 110 ? -3.803 -5.09 -11.766 1 70.5 110 HIS B O 1
ATOM 2304 N N . GLY B 1 111 ? -5.348 -6.031 -10.484 1 75.38 111 GLY B N 1
ATOM 2305 C CA . GLY B 1 111 ? -5.266 -7.273 -11.234 1 75.38 111 GLY B CA 1
ATOM 2306 C C . GLY B 1 111 ? -5.801 -7.148 -12.648 1 75.38 111 GLY B C 1
ATOM 2307 O O . GLY B 1 111 ? -6.859 -6.559 -12.875 1 75.38 111 GLY B O 1
ATOM 2308 N N . SER B 1 112 ? -5.07 -7.664 -13.57 1 78.62 112 SER B N 1
ATOM 2309 C CA . SER B 1 112 ? -5.438 -7.602 -14.977 1 78.62 112 SER B CA 1
ATOM 2310 C C . SER B 1 112 ? -6.672 -8.445 -15.273 1 78.62 112 SER B C 1
ATOM 2312 O O . SER B 1 112 ? -7.328 -8.266 -16.297 1 78.62 112 SER B O 1
ATOM 2314 N N . TYR B 1 113 ? -7.035 -9.32 -14.422 1 85.5 113 TYR B N 1
ATOM 2315 C CA . TYR B 1 113 ? -8.148 -10.227 -14.656 1 85.5 113 TYR B CA 1
ATOM 2316 C C . TYR B 1 113 ? -9.469 -9.594 -14.234 1 85.5 113 TYR B C 1
ATOM 2318 O O . TYR B 1 113 ? -10.539 -10.164 -14.453 1 85.5 113 TYR B O 1
ATOM 2326 N N . LEU B 1 114 ? -9.438 -8.43 -13.578 1 93.69 114 LEU B N 1
ATOM 2327 C CA . LEU B 1 114 ? -10.672 -7.77 -13.164 1 93.69 114 LEU B CA 1
ATOM 2328 C C . LEU B 1 114 ? -11.484 -7.316 -14.375 1 93.69 114 LEU B C 1
ATOM 2330 O O . LEU B 1 114 ? -10.953 -6.656 -1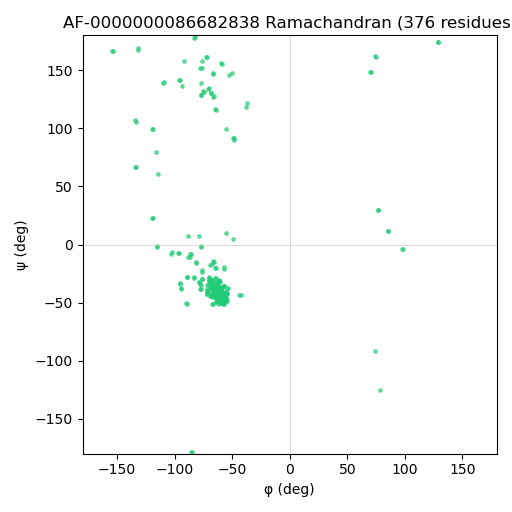5.266 1 93.69 114 LEU B O 1
ATOM 2334 N N . ASP B 1 115 ? -12.711 -7.703 -14.391 1 95.44 115 ASP B N 1
ATOM 2335 C CA . ASP B 1 115 ? -13.57 -7.352 -15.516 1 95.44 115 ASP B CA 1
ATOM 2336 C C . ASP B 1 115 ? -14.18 -5.965 -15.336 1 95.44 115 ASP B C 1
ATOM 2338 O O . ASP B 1 115 ? -13.906 -5.289 -14.336 1 95.44 115 ASP B O 1
ATOM 2342 N N . ALA B 1 116 ? -14.992 -5.523 -16.25 1 95.69 116 ALA B N 1
ATOM 2343 C CA . ALA B 1 116 ? -15.531 -4.168 -16.281 1 95.69 116 ALA B CA 1
ATOM 2344 C C . ALA B 1 116 ? -16.422 -3.902 -15.078 1 95.69 116 ALA B C 1
ATOM 2346 O O . ALA B 1 116 ? -16.438 -2.793 -14.531 1 95.69 116 ALA B O 1
ATOM 2347 N N . GLU B 1 117 ? -17.125 -4.91 -14.695 1 96.56 117 GLU B N 1
ATOM 2348 C CA . GLU B 1 117 ? -18.016 -4.742 -13.555 1 96.56 117 GLU B CA 1
ATOM 2349 C C . GLU B 1 117 ? -17.219 -4.547 -12.266 1 96.56 117 GLU B C 1
ATOM 2351 O O . GLU B 1 117 ? -17.578 -3.707 -11.43 1 96.56 117 GLU B O 1
ATOM 2356 N N . SER B 1 118 ? -16.234 -5.309 -12.078 1 96.69 118 SER B N 1
ATOM 2357 C CA . SER B 1 118 ? -15.367 -5.168 -10.914 1 96.69 118 SER B CA 1
ATOM 2358 C C . SER B 1 118 ? -14.695 -3.801 -10.883 1 96.69 118 SER B C 1
ATOM 2360 O O . SER B 1 118 ? -14.617 -3.164 -9.828 1 96.69 118 SER B O 1
ATOM 2362 N N . VAL B 1 119 ? -14.266 -3.354 -12.016 1 94.38 119 VAL B N 1
ATOM 2363 C CA . VAL B 1 119 ? -13.641 -2.041 -12.141 1 94.38 119 VAL B CA 1
ATOM 2364 C C . VAL B 1 119 ? -14.656 -0.95 -11.805 1 94.38 119 VAL B C 1
ATOM 2366 O O . VAL B 1 119 ? -14.328 0.018 -11.117 1 94.38 119 VAL B O 1
ATOM 2369 N N . GLU B 1 120 ? -15.836 -1.162 -12.219 1 95.56 120 GLU B N 1
ATOM 2370 C CA . GLU B 1 120 ? -16.891 -0.173 -11.977 1 95.56 120 GLU B CA 1
ATOM 2371 C C . GLU B 1 120 ? -17.219 -0.073 -10.492 1 95.56 120 GLU B C 1
ATOM 2373 O O . GLU B 1 120 ? -17.469 1.019 -9.977 1 95.56 120 GLU B O 1
ATOM 2378 N N . VAL B 1 121 ? -17.266 -1.177 -9.789 1 95.44 121 VAL B N 1
ATOM 2379 C CA . VAL B 1 121 ? -17.531 -1.17 -8.352 1 95.44 121 VAL B CA 1
ATOM 2380 C C . VAL B 1 121 ? -16.438 -0.391 -7.621 1 95.44 121 VAL B C 1
ATOM 2382 O O . VAL B 1 121 ? -16.734 0.399 -6.719 1 95.44 121 VAL B O 1
ATOM 2385 N N . THR B 1 122 ? -15.25 -0.603 -8.031 1 94.06 122 THR B N 1
ATOM 2386 C CA . THR B 1 122 ? -14.117 0.112 -7.449 1 94.06 122 THR B CA 1
ATOM 2387 C C . THR B 1 122 ? -14.234 1.611 -7.711 1 94.06 122 THR B C 1
ATOM 2389 O O . THR B 1 122 ? -14.07 2.422 -6.797 1 94.06 122 THR B O 1
ATOM 2392 N N . ARG B 1 123 ? -14.539 1.933 -8.922 1 92.69 123 ARG B N 1
ATOM 2393 C CA . ARG B 1 123 ? -14.68 3.33 -9.32 1 92.69 123 ARG B CA 1
ATOM 2394 C C . ARG B 1 123 ? -15.766 4.023 -8.508 1 92.69 123 ARG B C 1
ATOM 2396 O O . ARG B 1 123 ? -15.602 5.172 -8.094 1 92.69 123 ARG B O 1
ATOM 2403 N N . ARG B 1 124 ? -16.828 3.363 -8.234 1 94.31 124 ARG B N 1
ATOM 2404 C CA . ARG B 1 124 ? -17.938 3.936 -7.484 1 94.31 124 ARG B CA 1
ATOM 2405 C C . ARG B 1 124 ? -17.516 4.27 -6.055 1 94.31 124 ARG B C 1
ATOM 2407 O O . ARG B 1 124 ? -17.906 5.316 -5.523 1 94.31 124 ARG B O 1
ATOM 2414 N N . ILE B 1 125 ? -16.812 3.43 -5.5 1 94 125 ILE B N 1
ATOM 2415 C CA . ILE B 1 125 ? -16.344 3.648 -4.133 1 94 125 ILE B CA 1
ATOM 2416 C C . ILE B 1 125 ? -15.359 4.812 -4.098 1 94 125 ILE B C 1
ATOM 2418 O O . ILE B 1 125 ? -15.438 5.676 -3.221 1 94 125 ILE B O 1
ATOM 2422 N N . GLU B 1 126 ? -14.43 4.832 -5.07 1 92.5 126 GLU B N 1
ATOM 2423 C CA . GLU B 1 126 ? -13.477 5.934 -5.176 1 92.5 126 GLU B CA 1
ATOM 2424 C C . GLU B 1 126 ? -14.188 7.258 -5.418 1 92.5 126 GLU B C 1
ATOM 2426 O O . GLU B 1 126 ? -13.812 8.281 -4.848 1 92.5 126 GLU B O 1
ATOM 2431 N N . GLN B 1 127 ? -15.203 7.207 -6.203 1 94.25 127 GLN B N 1
ATOM 2432 C CA . GLN B 1 127 ? -15.969 8.406 -6.508 1 94.25 127 GLN B CA 1
ATOM 2433 C C . GLN B 1 127 ? -16.734 8.898 -5.285 1 94.25 127 GLN B C 1
ATOM 2435 O O . GLN B 1 127 ? -16.906 10.109 -5.094 1 94.25 127 GLN B O 1
ATOM 2440 N N . ALA B 1 128 ? -17.219 7.977 -4.535 1 94.56 128 ALA B N 1
ATOM 2441 C CA . ALA B 1 128 ? -17.891 8.359 -3.297 1 94.56 128 ALA B CA 1
ATOM 2442 C C . ALA B 1 128 ? -16.922 9.078 -2.355 1 94.56 128 ALA B C 1
ATOM 2444 O O . ALA B 1 128 ? -17.297 10.07 -1.714 1 94.56 128 ALA B O 1
ATOM 2445 N N . GLY B 1 129 ? -15.727 8.602 -2.26 1 96.19 129 GLY B N 1
ATOM 2446 C CA . GLY B 1 129 ? -14.695 9.289 -1.496 1 96.19 129 GLY B CA 1
ATOM 2447 C C . GLY B 1 129 ? -14.383 10.672 -2.027 1 96.19 129 GLY B C 1
ATOM 2448 O O . GLY B 1 129 ? -14.281 11.633 -1.258 1 96.19 129 GLY B O 1
ATOM 2449 N N . ALA B 1 130 ? -14.25 10.75 -3.35 1 96.88 130 ALA B N 1
ATOM 2450 C CA . ALA B 1 130 ? -13.984 12.039 -3.984 1 96.88 130 ALA B CA 1
ATOM 2451 C C . ALA B 1 130 ? -15.133 13.016 -3.752 1 96.88 130 ALA B C 1
ATOM 2453 O O . ALA B 1 130 ? -14.906 14.203 -3.521 1 96.88 130 ALA B O 1
ATOM 2454 N N . ALA B 1 131 ? -16.312 12.508 -3.814 1 95.69 131 ALA B N 1
ATOM 2455 C CA . ALA B 1 131 ? -17.484 13.344 -3.582 1 95.69 131 ALA B CA 1
ATOM 2456 C C . ALA B 1 131 ? -17.5 13.891 -2.156 1 95.69 131 ALA B C 1
ATOM 2458 O O . ALA B 1 131 ? -17.891 15.031 -1.925 1 95.69 131 ALA B O 1
ATOM 2459 N N . PHE B 1 132 ? -17.141 13.055 -1.231 1 95.75 132 PHE B N 1
ATOM 2460 C CA . PHE B 1 132 ? -17 13.5 0.151 1 95.75 132 PHE B CA 1
ATOM 2461 C C . PHE B 1 132 ? -16.016 14.648 0.254 1 95.75 132 PHE B C 1
ATOM 2463 O O . PHE B 1 132 ? -16.297 15.664 0.902 1 95.75 132 PHE B O 1
ATOM 2470 N N . VAL B 1 133 ? -14.859 14.547 -0.39 1 97.75 133 VAL B N 1
ATOM 2471 C CA . VAL B 1 133 ? -13.82 15.57 -0.364 1 97.75 133 VAL B CA 1
ATOM 2472 C C . VAL B 1 133 ? -14.352 16.859 -0.99 1 97.75 133 VAL B C 1
ATOM 2474 O O . VAL B 1 133 ? -14.18 17.938 -0.431 1 97.75 133 VAL B O 1
ATOM 2477 N N . VAL B 1 134 ? -15.016 16.734 -2.086 1 97.75 134 VAL B N 1
ATOM 2478 C CA . VAL B 1 134 ? -15.547 17.875 -2.803 1 97.75 134 VAL B CA 1
ATOM 2479 C C . VAL B 1 134 ? -16.547 18.625 -1.919 1 97.75 134 VAL B C 1
ATOM 2481 O O . VAL B 1 134 ? -16.516 19.859 -1.843 1 97.75 134 VAL B O 1
ATOM 2484 N N . ARG B 1 135 ? -17.422 17.891 -1.276 1 96.12 135 ARG B N 1
ATOM 2485 C CA . ARG B 1 135 ? -18.359 18.516 -0.362 1 96.12 135 ARG B CA 1
ATOM 2486 C C . ARG B 1 135 ? -17.641 19.297 0.737 1 96.12 135 ARG B C 1
ATOM 2488 O O . ARG B 1 135 ? -18.031 20.406 1.078 1 96.12 135 ARG B O 1
ATOM 2495 N N . GLY B 1 136 ? -16.625 18.672 1.315 1 97.25 136 GLY B N 1
ATOM 2496 C CA . GLY B 1 136 ? -15.836 19.344 2.332 1 97.25 136 GLY B CA 1
ATOM 2497 C C . GLY B 1 136 ? -15.109 20.562 1.813 1 97.25 136 GLY B C 1
ATOM 2498 O O . GLY B 1 136 ? -14.898 21.531 2.555 1 97.25 136 GLY B O 1
ATOM 2499 N N . GLN B 1 137 ? -14.672 20.5 0.552 1 98.06 137 GLN B N 1
ATOM 2500 C CA . GLN B 1 137 ? -14.031 21.656 -0.069 1 98.06 137 GLN B CA 1
ATOM 2501 C C . GLN B 1 137 ? -15.031 22.797 -0.279 1 98.06 137 GLN B C 1
ATOM 2503 O O . GLN B 1 137 ? -14.695 23.953 -0.073 1 98.06 137 GLN B O 1
ATOM 2508 N N . GLN B 1 138 ? -16.188 22.438 -0.618 1 96.69 138 GLN B N 1
ATOM 2509 C CA . GLN B 1 138 ? -17.219 23.438 -0.848 1 96.69 138 GLN B CA 1
ATOM 2510 C C . GLN B 1 138 ? -17.578 24.172 0.442 1 96.69 138 GLN B C 1
ATOM 2512 O O . GLN B 1 138 ? -17.891 25.359 0.417 1 96.69 138 GLN B O 1
ATOM 2517 N N . THR B 1 139 ? -17.531 23.5 1.581 1 94.94 139 THR B N 1
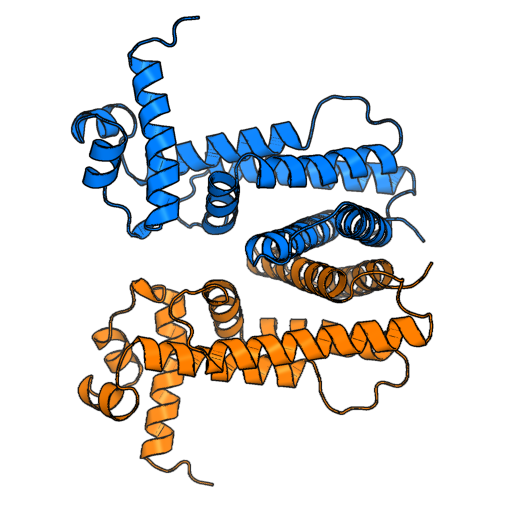ATOM 2518 C CA . THR B 1 139 ? -17.844 24.094 2.873 1 94.94 139 THR B CA 1
ATOM 2519 C C . THR B 1 139 ? -16.609 24.766 3.477 1 94.94 139 THR B C 1
ATOM 2521 O O . THR B 1 139 ? -16.703 25.422 4.52 1 94.94 139 THR B O 1
ATOM 2524 N N . GLY B 1 140 ? -15.484 24.562 2.932 1 96.44 140 GLY B N 1
ATOM 2525 C CA . GLY B 1 140 ? -14.242 25.156 3.393 1 96.44 140 GLY B CA 1
ATOM 2526 C C . GLY B 1 140 ? -13.57 24.375 4.504 1 96.44 140 GLY B C 1
ATOM 2527 O O . GLY B 1 140 ? -12.609 24.844 5.113 1 96.44 140 GLY B O 1
ATOM 2528 N N . GLU B 1 141 ? -14.039 23.203 4.734 1 97 141 GLU B N 1
ATOM 2529 C CA . GLU B 1 141 ? -13.5 22.375 5.82 1 97 141 GLU B CA 1
ATOM 2530 C C . GLU B 1 141 ? -12.344 21.516 5.34 1 97 141 GLU B C 1
ATOM 2532 O O . GLU B 1 141 ? -11.477 21.125 6.133 1 97 141 GLU B O 1
ATOM 2537 N N . ILE B 1 142 ? -12.359 21.188 4.066 1 98.25 142 ILE B N 1
ATOM 2538 C CA . ILE B 1 142 ? -11.273 20.406 3.473 1 98.25 142 ILE B CA 1
ATOM 2539 C C . ILE B 1 142 ? -10.469 21.297 2.525 1 98.25 142 ILE B C 1
ATOM 2541 O O . ILE B 1 142 ? -11.039 22.109 1.797 1 98.25 142 ILE B O 1
ATOM 2545 N N . ARG B 1 143 ? -9.203 21.156 2.553 1 98.38 143 ARG B N 1
ATOM 2546 C CA . ARG B 1 143 ? -8.281 21.969 1.763 1 98.38 143 ARG B CA 1
ATOM 2547 C C . ARG B 1 143 ? -8.578 21.844 0.272 1 98.38 143 ARG B C 1
ATOM 2549 O O . ARG B 1 143 ? -9.078 20.812 -0.179 1 98.38 143 ARG B O 1
ATOM 2556 N N . ASP B 1 144 ? -8.172 22.875 -0.448 1 97.69 144 ASP B N 1
ATOM 2557 C CA . ASP B 1 144 ? -8.297 22.844 -1.902 1 97.69 144 ASP B CA 1
ATOM 2558 C C . ASP B 1 144 ? -7.293 21.875 -2.523 1 97.69 144 ASP B C 1
ATOM 2560 O O . ASP B 1 144 ? -6.285 21.531 -1.902 1 97.69 144 ASP B O 1
ATOM 2564 N N . GLY B 1 145 ? -7.637 21.5 -3.822 1 97.31 145 GLY B N 1
ATOM 2565 C CA . GLY B 1 145 ? -6.797 20.578 -4.566 1 97.31 145 GLY B CA 1
ATOM 2566 C C . GLY B 1 145 ? -7.566 19.422 -5.164 1 97.31 145 GLY B C 1
ATOM 2567 O O . GLY B 1 145 ? -8.773 19.281 -4.934 1 97.31 145 GLY B O 1
ATOM 2568 N N . ASP B 1 146 ? -6.871 18.641 -5.922 1 96.88 146 ASP B N 1
ATOM 2569 C CA . ASP B 1 146 ? -7.492 17.531 -6.633 1 96.88 146 ASP B CA 1
ATOM 2570 C C . ASP B 1 146 ? -8.047 16.484 -5.66 1 96.88 146 ASP B C 1
ATOM 2572 O O . ASP B 1 146 ? -7.281 15.844 -4.934 1 96.88 146 ASP B O 1
ATOM 2576 N N . PRO B 1 147 ? -9.367 16.281 -5.641 1 97.38 147 PRO B N 1
ATOM 2577 C CA . PRO B 1 147 ? -9.969 15.32 -4.707 1 97.38 147 PRO B CA 1
ATOM 2578 C C . PRO B 1 147 ? -9.391 13.914 -4.852 1 97.38 147 PRO B C 1
ATOM 2580 O O . PRO B 1 147 ? -9.258 13.188 -3.859 1 97.38 147 PRO B O 1
ATOM 2583 N N . ALA B 1 148 ? -9.07 13.508 -6.055 1 95.38 148 ALA B N 1
ATOM 2584 C CA . ALA B 1 148 ? -8.547 12.164 -6.285 1 95.38 148 ALA B CA 1
ATOM 2585 C C . ALA B 1 148 ? -7.203 11.969 -5.582 1 95.38 148 ALA B C 1
ATOM 2587 O O . ALA B 1 148 ? -6.934 10.898 -5.039 1 95.38 148 ALA B O 1
ATOM 2588 N N . VAL B 1 149 ? -6.379 13 -5.578 1 96.94 149 VAL B N 1
ATOM 2589 C CA . VAL B 1 149 ? -5.086 12.938 -4.898 1 96.94 149 VAL B CA 1
ATOM 2590 C C . VAL B 1 149 ? -5.301 12.82 -3.391 1 96.94 149 VAL B C 1
ATOM 2592 O O . VAL B 1 149 ? -4.668 11.992 -2.73 1 96.94 149 VAL B O 1
ATOM 2595 N N . LEU B 1 150 ? -6.219 13.609 -2.893 1 98.31 150 LEU B N 1
ATOM 2596 C CA . LEU B 1 150 ? -6.473 13.594 -1.457 1 98.31 150 LEU B CA 1
ATOM 2597 C C . LEU B 1 150 ? -7.031 12.25 -1.017 1 98.31 150 LEU B C 1
ATOM 2599 O O . LEU B 1 150 ? -6.648 11.727 0.032 1 98.31 150 LEU B O 1
ATOM 2603 N N . VAL B 1 151 ? -7.887 11.648 -1.815 1 97.31 151 VAL B N 1
ATOM 2604 C CA . VAL B 1 151 ? -8.438 10.328 -1.519 1 97.31 151 VAL B CA 1
ATOM 2605 C C . VAL B 1 151 ? -7.316 9.289 -1.532 1 97.31 151 VAL B C 1
ATOM 2607 O O . VAL B 1 151 ? -7.242 8.43 -0.648 1 97.31 151 VAL B O 1
ATOM 2610 N N . ALA B 1 152 ? -6.457 9.344 -2.506 1 96 152 ALA B N 1
ATOM 2611 C CA . ALA B 1 152 ? -5.344 8.406 -2.627 1 96 152 ALA B CA 1
ATOM 2612 C C . ALA B 1 152 ? -4.426 8.484 -1.412 1 96 152 ALA B C 1
ATOM 2614 O O . ALA B 1 152 ? -3.977 7.461 -0.896 1 96 152 ALA B O 1
ATOM 2615 N N . LEU B 1 153 ? -4.141 9.688 -0.975 1 98.06 153 LEU B N 1
ATOM 2616 C CA . LEU B 1 153 ? -3.287 9.891 0.19 1 98.06 153 LEU B CA 1
ATOM 2617 C C . LEU B 1 153 ? -3.922 9.289 1.44 1 98.06 153 LEU B C 1
ATOM 2619 O O . LEU B 1 153 ? -3.254 8.602 2.213 1 98.06 153 LEU B O 1
ATOM 2623 N N . VAL B 1 154 ? -5.23 9.523 1.644 1 98.44 154 VAL B N 1
ATOM 2624 C CA . VAL B 1 154 ? -5.938 9.023 2.818 1 98.44 154 VAL B CA 1
ATOM 2625 C C . VAL B 1 154 ? -5.945 7.496 2.807 1 98.44 154 VAL B C 1
ATOM 2627 O O . VAL B 1 154 ? -5.625 6.859 3.812 1 98.44 154 VAL B O 1
ATOM 2630 N N . TYR B 1 155 ? -6.316 6.973 1.712 1 96.25 155 TYR B N 1
ATOM 2631 C CA . TYR B 1 155 ? -6.367 5.52 1.597 1 96.25 155 TYR B CA 1
ATOM 2632 C C . TYR B 1 155 ? -4.988 4.906 1.802 1 96.25 155 TYR B C 1
ATOM 2634 O O . TYR B 1 155 ? -4.844 3.898 2.498 1 96.25 155 TYR B O 1
ATOM 2642 N N . GLY B 1 156 ? -4.008 5.477 1.161 1 96.25 156 GLY B N 1
ATOM 2643 C CA . GLY B 1 156 ? -2.643 5.02 1.366 1 96.25 156 GLY B CA 1
ATOM 2644 C C . GLY B 1 156 ? -2.223 5.035 2.824 1 96.25 156 GLY B C 1
ATOM 2645 O O . GLY B 1 156 ? -1.628 4.074 3.312 1 96.25 156 GLY B O 1
ATOM 2646 N N . ALA B 1 157 ? -2.508 6.117 3.467 1 98.06 157 ALA B N 1
ATOM 2647 C CA . ALA B 1 157 ? -2.197 6.219 4.891 1 98.06 157 ALA B CA 1
ATOM 2648 C C . ALA B 1 157 ? -2.863 5.098 5.68 1 98.06 157 ALA B C 1
ATOM 2650 O O . ALA B 1 157 ? -2.244 4.504 6.57 1 98.06 157 ALA B O 1
ATOM 2651 N N . PHE B 1 158 ? -4.066 4.809 5.34 1 97.12 158 PHE B N 1
ATOM 2652 C CA . PHE B 1 158 ? -4.785 3.713 5.98 1 97.12 158 PHE B CA 1
ATOM 2653 C C . PHE B 1 158 ? -4.074 2.385 5.738 1 97.12 158 PHE B C 1
ATOM 2655 O O . PHE B 1 158 ? -3.891 1.596 6.668 1 97.12 158 PHE B O 1
ATOM 2662 N N . VAL B 1 159 ? -3.746 2.15 4.527 1 94.56 159 VAL B N 1
ATOM 2663 C CA . VAL B 1 159 ? -3.07 0.904 4.184 1 94.56 159 VAL B CA 1
ATOM 2664 C C . VAL B 1 159 ? -1.76 0.795 4.957 1 94.56 159 VAL B C 1
ATOM 2666 O O . VAL B 1 159 ? -1.425 -0.274 5.473 1 94.56 159 VAL B O 1
ATOM 2669 N N . GLY B 1 160 ? -1.012 1.861 5.016 1 94.06 160 GLY B N 1
ATOM 2670 C CA . GLY B 1 160 ? 0.206 1.885 5.809 1 94.06 160 GLY B CA 1
ATOM 2671 C C . GLY B 1 160 ? -0.029 1.554 7.27 1 94.06 160 GLY B C 1
ATOM 2672 O O . GLY B 1 160 ? 0.729 0.788 7.867 1 94.06 160 GLY B O 1
ATOM 2673 N N . LEU B 1 161 ? -1.062 2.105 7.844 1 95.56 161 LEU B N 1
ATOM 2674 C CA . LEU B 1 161 ? -1.421 1.837 9.234 1 95.56 161 LEU B CA 1
ATOM 2675 C C . LEU B 1 161 ? -1.805 0.373 9.422 1 95.56 161 LEU B C 1
ATOM 2677 O O . LEU B 1 161 ? -1.363 -0.272 10.375 1 95.56 161 LEU B O 1
ATOM 2681 N N . ALA B 1 162 ? -2.582 -0.117 8.516 1 92.19 162 ALA B N 1
ATOM 2682 C CA . ALA B 1 162 ? -3.031 -1.505 8.578 1 92.19 162 ALA B CA 1
ATOM 2683 C C . ALA B 1 162 ? -1.85 -2.469 8.492 1 92.19 162 ALA B C 1
ATOM 2685 O O . ALA B 1 162 ? -1.853 -3.525 9.125 1 92.19 162 ALA B O 1
ATOM 2686 N N . ALA B 1 163 ? -0.922 -2.105 7.699 1 87.25 163 ALA B N 1
ATOM 2687 C CA . ALA B 1 163 ? 0.274 -2.934 7.566 1 87.25 163 ALA B CA 1
ATOM 2688 C C . ALA B 1 163 ? 1.033 -3.018 8.891 1 87.25 163 ALA B C 1
ATOM 2690 O O . ALA B 1 163 ? 1.595 -4.062 9.227 1 87.25 163 ALA B O 1
ATOM 2691 N N . THR B 1 164 ? 1.089 -1.955 9.609 1 86.19 164 THR B N 1
ATOM 2692 C CA . THR B 1 164 ? 1.719 -1.936 10.93 1 86.19 164 THR B CA 1
ATOM 2693 C C . THR B 1 164 ? 1.021 -2.906 11.875 1 86.19 164 THR B C 1
ATOM 2695 O O . THR B 1 164 ? 1.68 -3.627 12.633 1 86.19 164 THR B O 1
ATOM 2698 N N . ASP B 1 165 ? -0.257 -2.906 11.828 1 85.38 165 ASP B N 1
ATOM 2699 C CA . ASP B 1 165 ? -1.038 -3.818 12.656 1 85.38 165 ASP B CA 1
ATOM 2700 C C . ASP B 1 165 ? -0.743 -5.273 12.305 1 85.38 165 ASP B C 1
ATOM 2702 O O . ASP B 1 165 ? -0.569 -6.113 13.188 1 85.38 165 ASP B O 1
ATOM 2706 N N . ARG B 1 166 ? -0.619 -5.547 11.07 1 79.81 166 ARG B N 1
ATOM 2707 C CA . ARG B 1 166 ? -0.371 -6.898 10.578 1 79.81 166 ARG B CA 1
ATOM 2708 C C . ARG B 1 166 ? 1.019 -7.383 10.977 1 79.81 166 ARG B C 1
ATOM 2710 O O . ARG B 1 166 ? 1.229 -8.578 11.195 1 79.81 166 ARG B O 1
ATOM 2717 N N . ALA B 1 167 ? 1.936 -6.438 11.086 1 78.38 167 ALA B N 1
ATOM 2718 C CA . ALA B 1 167 ? 3.311 -6.777 11.438 1 78.38 167 ALA B CA 1
ATOM 2719 C C . ALA B 1 167 ? 3.439 -7.059 12.93 1 78.38 167 ALA B C 1
ATOM 2721 O O . ALA B 1 167 ? 4.52 -7.41 13.414 1 78.38 167 ALA B O 1
ATOM 2722 N N . GLY B 1 168 ? 2.338 -6.926 13.664 1 78.25 168 GLY B N 1
ATOM 2723 C CA . GLY B 1 168 ? 2.322 -7.348 15.055 1 78.25 168 GLY B CA 1
ATOM 2724 C C . GLY B 1 168 ? 2.545 -6.203 16.031 1 78.25 168 GLY B C 1
ATOM 2725 O O . GLY B 1 168 ? 2.629 -6.422 17.234 1 78.25 168 GLY B O 1
ATOM 2726 N N . ALA B 1 169 ? 2.797 -5.043 15.555 1 78.31 169 ALA B N 1
ATOM 2727 C CA . ALA B 1 169 ? 3.027 -3.93 16.469 1 78.31 169 ALA B CA 1
ATOM 2728 C C . ALA B 1 169 ? 1.768 -3.605 17.266 1 78.31 169 ALA B C 1
ATOM 2730 O O . ALA B 1 169 ? 1.849 -3.088 18.375 1 78.31 169 ALA B O 1
ATOM 2731 N N . GLY B 1 170 ? 0.601 -4.035 16.781 1 84.31 170 GLY B N 1
ATOM 2732 C CA . GLY B 1 170 ? -0.671 -3.768 17.422 1 84.31 170 GLY B CA 1
ATOM 2733 C C . GLY B 1 170 ? -1.092 -2.312 17.344 1 84.31 170 GLY B C 1
ATOM 2734 O O . GLY B 1 170 ? -0.245 -1.42 17.266 1 84.31 170 GLY B O 1
ATOM 2735 N N . LEU B 1 171 ? -2.367 -2.008 17.281 1 91.25 171 LEU B N 1
ATOM 2736 C CA . LEU B 1 171 ? -2.918 -0.657 17.281 1 91.25 171 LEU B CA 1
ATOM 2737 C C . LEU B 1 171 ? -3.826 -0.438 18.484 1 91.25 171 LEU B C 1
ATOM 2739 O O . LEU B 1 171 ? -4.969 -0.898 18.5 1 91.25 171 LEU B O 1
ATOM 2743 N N . ASP B 1 172 ? -3.234 0.224 19.5 1 92.81 172 ASP B N 1
ATOM 2744 C CA . ASP B 1 172 ? -4.078 0.582 20.641 1 92.81 172 ASP B CA 1
ATOM 2745 C C . ASP B 1 172 ? -4.852 1.87 20.375 1 92.81 172 ASP B C 1
ATOM 2747 O O . ASP B 1 172 ? -4.723 2.461 19.297 1 92.81 172 ASP B O 1
ATOM 2751 N N . GLU B 1 173 ? -5.676 2.244 21.344 1 94.31 173 GLU B N 1
ATOM 2752 C CA . GLU B 1 173 ? -6.555 3.396 21.172 1 94.31 173 GLU B CA 1
ATOM 2753 C C . GLU B 1 173 ? -5.754 4.668 20.906 1 94.31 173 GLU B C 1
ATOM 2755 O O . GLU B 1 173 ? -6.164 5.516 20.109 1 94.31 173 GLU B O 1
ATOM 2760 N N . GLY B 1 174 ? -4.684 4.789 21.562 1 95.62 174 GLY B N 1
ATOM 2761 C CA . GLY B 1 174 ? -3.838 5.953 21.359 1 95.62 174 GLY B CA 1
ATOM 2762 C C . GLY B 1 174 ? -3.291 6.059 19.953 1 95.62 174 GLY B C 1
ATOM 2763 O O . GLY B 1 174 ? -3.318 7.129 19.344 1 95.62 174 GLY B O 1
ATOM 2764 N N . ARG B 1 175 ? -2.805 4.961 19.422 1 96.44 175 ARG B N 1
ATOM 2765 C CA . ARG B 1 175 ? -2.279 4.914 18.062 1 96.44 175 ARG B CA 1
ATOM 2766 C C . ARG B 1 175 ? -3.381 5.176 17.047 1 96.44 175 ARG B C 1
ATOM 2768 O O . ARG B 1 175 ? -3.16 5.867 16.047 1 96.44 175 ARG B O 1
ATOM 2775 N N . LEU B 1 176 ? -4.555 4.633 17.297 1 96.56 176 LEU B N 1
ATOM 2776 C CA . LEU B 1 176 ? -5.684 4.82 16.406 1 96.56 176 LEU B CA 1
ATOM 2777 C C . LEU B 1 176 ? -6.137 6.273 16.391 1 96.56 176 LEU B C 1
ATOM 2779 O O . LEU B 1 176 ? -6.434 6.828 15.328 1 96.56 176 LEU B O 1
ATOM 2783 N N . GLN B 1 177 ? -6.25 6.902 17.547 1 97.25 177 GLN B N 1
ATOM 2784 C CA . GLN B 1 177 ? -6.633 8.305 17.641 1 97.25 177 GLN B CA 1
ATOM 2785 C C . GLN B 1 177 ? -5.602 9.211 16.969 1 97.25 177 GLN B C 1
ATOM 2787 O O . GLN B 1 177 ? -5.961 10.164 16.281 1 97.25 177 GLN B O 1
ATOM 2792 N N . LEU B 1 178 ? -4.348 8.875 17.188 1 97.5 178 LEU B N 1
ATOM 2793 C CA . LEU B 1 178 ? -3.277 9.617 16.531 1 97.5 178 LEU B CA 1
ATOM 2794 C C . LEU B 1 178 ? -3.445 9.586 15.023 1 97.5 178 LEU B C 1
ATOM 2796 O O . LEU B 1 178 ? -3.355 10.625 14.359 1 97.5 178 LEU B O 1
ATOM 2800 N N . ALA B 1 179 ? -3.625 8.398 14.5 1 98.31 179 ALA B N 1
ATOM 2801 C CA . ALA B 1 179 ? -3.734 8.211 13.055 1 98.31 179 ALA B CA 1
ATOM 2802 C C . ALA B 1 179 ? -4.906 9.008 12.492 1 98.31 179 ALA B C 1
ATOM 2804 O O . ALA B 1 179 ? -4.766 9.695 11.477 1 98.31 179 ALA B O 1
ATOM 2805 N N . GLU B 1 180 ? -6.082 8.906 13.156 1 98.25 180 GLU B N 1
ATOM 2806 C CA . GLU B 1 180 ? -7.262 9.609 12.672 1 98.25 180 GLU B CA 1
ATOM 2807 C C . GLU B 1 180 ? -7.043 11.117 12.68 1 98.25 180 GLU B C 1
ATOM 2809 O O . GLU B 1 180 ? -7.359 11.805 11.703 1 98.25 180 GLU B O 1
ATOM 2814 N N . ASP B 1 181 ? -6.5 11.672 13.781 1 98.06 181 ASP B N 1
ATOM 2815 C CA . ASP B 1 181 ? -6.258 13.109 13.898 1 98.06 181 ASP B CA 1
ATOM 2816 C C . ASP B 1 181 ? -5.238 13.578 12.867 1 98.06 181 ASP B C 1
ATOM 2818 O O . ASP B 1 181 ? -5.418 14.633 12.25 1 98.06 181 ASP B O 1
ATOM 2822 N N . ALA B 1 182 ? -4.199 12.789 12.727 1 98.44 182 ALA B N 1
ATOM 2823 C CA . ALA B 1 182 ? -3.143 13.148 11.781 1 98.44 182 ALA B CA 1
ATOM 2824 C C . ALA B 1 182 ? -3.676 13.188 10.352 1 98.44 182 ALA B C 1
ATOM 2826 O O . ALA B 1 182 ? -3.42 14.141 9.609 1 98.44 182 ALA B O 1
ATOM 2827 N N . VAL B 1 183 ? -4.402 12.148 9.93 1 98.75 183 VAL B N 1
ATOM 2828 C CA . VAL B 1 183 ? -4.895 12.07 8.562 1 98.75 183 VAL B CA 1
ATOM 2829 C C . VAL B 1 183 ? -5.961 13.141 8.328 1 98.75 183 VAL B C 1
ATOM 2831 O O . VAL B 1 183 ? -6.051 13.703 7.234 1 98.75 183 VAL B O 1
ATOM 2834 N N . TRP B 1 184 ? -6.766 13.43 9.367 1 98.31 184 TRP B N 1
ATOM 2835 C CA . TRP B 1 184 ? -7.699 14.547 9.227 1 98.31 184 TRP B CA 1
ATOM 2836 C C . TRP B 1 184 ? -6.949 15.852 8.953 1 98.31 184 TRP B C 1
ATOM 2838 O O . TRP B 1 184 ? -7.371 16.656 8.117 1 98.31 184 TRP B O 1
ATOM 2848 N N . ASP B 1 185 ? -5.879 16.094 9.641 1 98.06 185 ASP B N 1
ATOM 2849 C CA . ASP B 1 185 ? -5.105 17.328 9.469 1 98.06 185 ASP B CA 1
ATOM 2850 C C . ASP B 1 185 ? -4.488 17.391 8.078 1 98.06 185 ASP B C 1
ATOM 2852 O O . ASP B 1 185 ? -4.242 18.484 7.551 1 98.06 185 ASP B O 1
ATOM 2856 N N . MET B 1 186 ? -4.227 16.219 7.527 1 98.31 186 MET B N 1
ATOM 2857 C CA . MET B 1 186 ? -3.785 16.156 6.137 1 98.31 186 MET B CA 1
ATOM 2858 C C . MET B 1 186 ? -4.844 16.719 5.199 1 98.31 186 MET B C 1
ATOM 2860 O O . MET B 1 186 ? -4.516 17.344 4.191 1 98.31 186 MET B O 1
ATOM 2864 N N . LEU B 1 187 ? -6.102 16.578 5.539 1 98.06 187 LEU B N 1
ATOM 2865 C CA . LEU B 1 187 ? -7.223 16.953 4.68 1 98.06 187 LEU B CA 1
ATOM 2866 C C . LEU B 1 187 ? -7.707 18.359 4.992 1 98.06 187 LEU B C 1
ATOM 2868 O O . LEU B 1 187 ? -8.156 19.078 4.094 1 98.06 187 LEU B O 1
ATOM 2872 N N . ARG B 1 188 ? -7.707 18.688 6.227 1 96.25 188 ARG B N 1
ATOM 2873 C CA . ARG B 1 188 ? -8.438 19.875 6.66 1 96.25 188 ARG B CA 1
ATOM 2874 C C . ARG B 1 188 ? -7.812 21.141 6.102 1 96.25 188 ARG B C 1
ATOM 2876 O O . ARG B 1 188 ? -6.594 21.203 5.914 1 96.25 188 ARG B O 1
ATOM 2883 N N . ALA B 1 189 ? -8.672 22.062 5.867 1 91.31 189 ALA B N 1
ATOM 2884 C CA . ALA B 1 189 ? -8.242 23.391 5.418 1 91.31 189 ALA B CA 1
ATOM 2885 C C . ALA B 1 189 ? -7.492 24.125 6.527 1 91.31 189 ALA B C 1
ATOM 2887 O O . ALA B 1 189 ? -7.836 24 7.703 1 91.31 189 ALA B O 1
ATOM 2888 N N . ARG B 1 190 ? -6.27 24.688 6.156 1 77.06 190 ARG B N 1
ATOM 2889 C CA . ARG B 1 190 ? -5.539 25.5 7.125 1 77.06 190 ARG B CA 1
ATOM 2890 C C . ARG B 1 190 ? -6.156 26.891 7.254 1 77.06 190 ARG B C 1
ATOM 2892 O O . ARG B 1 190 ? -6.676 27.438 6.277 1 77.06 190 ARG B O 1
#

InterPro domains:
  IPR001647 DNA-binding HTH domain, TetR-type [PF00440] (14-58)
  IPR001647 DNA-binding HTH domain, TetR-type [PR00455] (13-26)
  IPR001647 DNA-binding HTH domain, TetR-type [PR00455] (34-57)
  IPR001647 DNA-binding HTH domain, TetR-type [PS50977] (7-67)
  IPR009057 Homedomain-like superfamily [SSF46689] (6-73)
  IPR032551 HTH-type transcriptional repressor, C-terminal [PF16295] (66-187)
  IPR036271 Tetracyclin repressor-like, C-terminal domain superfamily [SSF48498] (86-165)
  IPR050109 HTH-type, TetR-like transcriptional regulator [PTHR30055] (5-189)

Solvent-accessible surface area (backbone atoms only — not comparable to full-atom values): 20181 Å² total; per-residue (Å²): 126,81,66,48,69,68,52,46,49,51,52,36,41,43,55,23,40,54,53,40,31,60,74,50,33,67,89,64,45,52,63,64,58,34,17,58,68,37,71,49,54,57,67,60,51,40,74,77,25,84,39,70,56,52,42,50,37,50,46,48,41,54,51,50,50,51,50,41,53,46,38,58,54,92,62,84,50,79,51,66,66,49,36,48,51,48,30,55,51,21,52,51,50,46,42,70,75,33,51,62,57,43,52,44,50,68,70,46,71,78,42,85,70,56,47,72,67,45,51,48,55,52,50,51,48,54,48,51,49,27,49,53,42,49,53,24,36,75,72,56,54,23,41,85,74,63,38,66,58,55,44,27,28,52,52,13,19,49,52,23,46,51,50,45,39,72,73,62,73,58,75,51,72,67,56,50,52,48,51,53,54,24,55,46,42,29,43,36,41,131,126,81,66,48,71,68,54,47,50,51,52,36,42,43,56,26,40,53,54,40,32,60,76,49,34,67,89,65,45,53,62,64,58,33,18,57,68,37,70,49,54,55,68,58,52,41,74,78,25,86,39,68,54,51,43,50,37,50,46,49,41,55,50,51,50,51,48,43,55,46,38,61,54,89,65,82,49,84,48,66,67,49,38,46,50,47,29,55,51,21,52,52,49,46,42,70,74,34,50,63,59,44,53,44,49,68,69,45,73,77,43,86,69,56,47,70,66,46,50,47,56,51,49,52,48,53,46,52,50,27,49,52,42,48,53,24,35,74,73,57,53,22,41,85,73,64,38,66,58,54,44,28,29,54,52,14,20,49,51,23,46,52,49,44,40,73,73,62,73,58,75,52,70,66,57,50,52,50,50,54,54,25,54,45,42,30,43,36,41,129

Foldseek 3Di:
DPQPPLRLLLVLLLVLLLVQCLVQNLVRGDLCSSCVSSVHDSVSNCVVAVDSLRSLQVSLLVLLVVLLCLQDDPDPLDDLLSSLVSNLVSNVVSCVVCVSSVSSNVVCVPPPSHDPVSVVSVVVSLVVQLVSLVVCVVVQFWADDRSSVLSVVLVVLSVVVSVCCVVPVHADPVNSVVSSVVSSVVTTHD/DPQPPLRLLLVLLLVLLLVQCLVQNLVRGDLCSSCVSSVHDSVSNCVVAVDSLRSLQVSLLVLLVVLLCLQDPPDCLPDLLSSLVSNLVSNVVSCVVCVSSVSSNVVCVPPPSHDPVSVVSVVVSLVVQLVSLVVCVVVQFWADDRSSVLSVVLVVLSVVVSVCCVVPVHADPVNSVVSSVVSSVVTTHD

Secondary structure (DSSP, 8-state):
----HHHHHHHHHHHHHHHHHHHH-TTT--HHHHHHHHTS-HHHHHHH-SSHHHHHHHHHHHHHHHHHHHH--SS---SHHHHHHHHHHHHHHHHHH-HHHHHHHHHHTT-TT--HHHHHHHHHHHHHHHHHHHHHHHTTSB-SS-HHHHHHHHHHHHHHHHHHHHTT----HHHHHHHHHHHHHHHB--/----HHHHHHHHHHHHHHHHHHHH-TTT--HHHHHHHHTS-HHHHHHH-SSHHHHHHHHHHHHHHHHHHHH--S---SSHHHHHHHHHHHHHHHHHH-HHHHHHHHHHTT-TT--HHHHHHHHHHHHHHHHHHHHHHHTTSB-SS-HHHHHHHHHHHHHHHHHHHHTT----HHHHHHHHHHHHHHHB--

Nearest PDB structures (foldseek):
  4me9-assembly1_B  TM=9.111E-01  e=3.510E-11  Bacillus cereus ATCC 10987
  2np5-assembly1_A  TM=7.510E-01  e=1.143E-05  Rhodococcus jostii RHA1
  2g3b-assembly1_A  TM=7.232E-01  e=3.305E-05  Rhodococcus jostii RHA1
  6ho0-assembly1_A-2  TM=6.741E-01  e=6.817E-05  Mycobacterium tuberculosis H37Rv
  2rae-assembly1_A-2  TM=5.805E-01  e=4.932E-04  Rhodococcus jostii RHA1

Sequence (380 aa):
MTISEPQATREAVLDAALAVFTEHTYGGAAMSVLASRAGVAVGTIYRHFPSKEALGNAVYRRWKVQLGEHLFDDADAGSIRAEFGRIWRGMLRFAAAHPDAFAFLELQQHGSYLDAESVEVTRRIEQAGAAFVVRGQQTGEIRDGDPAVLVALVYGAFVGLAATDRAGAGLDEGRLQLAEDAVWDMLRARMTISEPQATREAVLDAALAVFTEHTYGGAAMSVLASRAGVAVGTIYRHFPSKEALGNAVYRRWKVQLGEHLFDDADAGSIRAEFGRIWRGMLRFAAAHPDAFAFLELQQHGSYLDAESVEVTRRIEQAGAAFVVRGQQTGEIRDGDPAVLVALVYGAFVGLAATDRAGAGLDEGRLQLAEDAVWDMLRAR